Protein AF-A0A1G9Z8K6-F1 (afdb_monomer)

Mean predicted aligned error: 8.86 Å

Structure (mmCIF, N/CA/C/O backbone):
data_AF-A0A1G9Z8K6-F1
#
_entry.id   AF-A0A1G9Z8K6-F1
#
loop_
_atom_site.group_PDB
_atom_site.id
_atom_site.type_symbol
_atom_site.label_atom_id
_atom_site.label_alt_id
_atom_site.label_comp_id
_atom_site.label_asym_id
_atom_site.label_entity_id
_atom_site.label_seq_id
_atom_site.pdbx_PDB_ins_code
_atom_site.Cartn_x
_atom_site.Cartn_y
_atom_site.Cartn_z
_atom_site.occupancy
_atom_site.B_iso_or_equiv
_atom_site.auth_seq_id
_atom_site.auth_comp_id
_atom_site.auth_asym_id
_atom_site.auth_atom_id
_atom_site.pdbx_PDB_model_num
ATOM 1 N N . MET A 1 1 ? -53.616 42.866 80.520 1.00 38.66 1 MET A N 1
ATOM 2 C CA . MET A 1 1 ? -53.402 41.443 80.186 1.00 38.66 1 MET A CA 1
ATOM 3 C C . MET A 1 1 ? -53.437 41.317 78.673 1.00 38.66 1 MET A C 1
ATOM 5 O O . MET A 1 1 ? -54.494 41.522 78.099 1.00 38.66 1 MET A O 1
ATOM 9 N N . LYS A 1 2 ? -52.280 41.126 78.028 1.00 39.44 2 LYS A N 1
ATOM 10 C CA . LYS A 1 2 ? -52.180 40.828 76.592 1.00 39.44 2 LYS A CA 1
ATOM 11 C C . LYS A 1 2 ? -51.915 39.331 76.469 1.00 39.44 2 LYS A C 1
ATOM 13 O O . LYS A 1 2 ? -50.968 38.835 77.075 1.00 39.44 2 LYS A O 1
ATOM 18 N N . GLU A 1 3 ? -52.807 38.639 75.779 1.00 41.03 3 GLU A N 1
ATOM 19 C CA . GLU A 1 3 ? -52.737 37.204 75.530 1.00 41.03 3 GLU A CA 1
ATOM 20 C C . GLU A 1 3 ? -51.584 36.893 74.568 1.00 41.03 3 GLU A C 1
ATOM 22 O O . GLU A 1 3 ? -51.383 37.578 73.567 1.00 41.03 3 GLU A O 1
ATOM 27 N N . ASN A 1 4 ? -50.796 35.879 74.924 1.00 44.66 4 ASN A N 1
ATOM 28 C CA . ASN A 1 4 ? -49.687 35.361 74.136 1.00 44.66 4 ASN A CA 1
ATOM 29 C C . ASN A 1 4 ? -50.219 34.629 72.902 1.00 44.66 4 ASN A C 1
ATOM 31 O O . ASN A 1 4 ? -50.748 33.522 73.013 1.00 44.66 4 ASN A O 1
ATOM 35 N N . GLU A 1 5 ? -49.966 35.181 71.724 1.00 50.62 5 GLU A N 1
ATOM 36 C CA . GLU A 1 5 ? -50.059 34.454 70.465 1.00 50.62 5 GLU A CA 1
ATOM 37 C C . GLU A 1 5 ? -48.839 33.518 70.353 1.00 50.62 5 GLU A C 1
ATOM 39 O O . GLU A 1 5 ? -47.810 33.835 69.759 1.00 50.62 5 GLU A O 1
ATOM 44 N N . LYS A 1 6 ? -48.910 32.345 70.998 1.00 48.00 6 LYS A N 1
ATOM 45 C CA . LYS A 1 6 ? -47.982 31.248 70.697 1.00 48.00 6 LYS A CA 1
ATOM 46 C C . LYS A 1 6 ? -48.364 30.693 69.330 1.00 48.00 6 LYS A C 1
ATOM 48 O O . LYS A 1 6 ? -49.271 29.867 69.226 1.00 48.00 6 LYS A O 1
ATOM 53 N N . SER A 1 7 ? -47.652 31.136 68.297 1.00 47.47 7 SER A N 1
ATOM 54 C CA . SER A 1 7 ? -47.655 30.509 66.980 1.00 47.47 7 SER A CA 1
ATOM 55 C C . SER A 1 7 ? -47.287 29.033 67.139 1.00 47.47 7 SER A C 1
ATOM 57 O O . SER A 1 7 ? -46.143 28.633 67.361 1.00 47.47 7 SER A O 1
ATOM 59 N N . LYS A 1 8 ? -48.313 28.187 67.096 1.00 49.88 8 LYS A N 1
ATOM 60 C CA . LYS A 1 8 ? -48.168 26.739 67.127 1.00 49.88 8 LYS A CA 1
ATOM 61 C C . LYS A 1 8 ? -47.702 26.315 65.736 1.00 49.88 8 LYS A C 1
ATOM 63 O O . LYS A 1 8 ? -48.503 25.880 64.913 1.00 49.88 8 LYS A O 1
ATOM 68 N N . ILE A 1 9 ? -46.406 26.474 65.465 1.00 57.09 9 ILE A N 1
ATOM 69 C CA . ILE A 1 9 ? -45.738 25.802 64.347 1.00 57.09 9 ILE A CA 1
ATOM 70 C C . ILE A 1 9 ? -45.797 24.311 64.680 1.00 57.09 9 ILE A C 1
ATOM 72 O O . ILE A 1 9 ? -44.938 23.753 65.358 1.00 57.09 9 ILE A O 1
ATOM 76 N N . THR A 1 10 ? -46.892 23.672 64.281 1.00 52.91 10 THR A N 1
ATOM 77 C CA . THR A 1 10 ? -47.002 22.220 64.269 1.00 52.91 10 THR A CA 1
ATOM 78 C C . THR A 1 10 ? -46.143 21.752 63.109 1.00 52.91 10 THR A C 1
ATOM 80 O O . THR A 1 10 ? -46.555 21.754 61.953 1.00 52.91 10 THR A O 1
ATOM 83 N N . GLN A 1 11 ? -44.892 21.426 63.421 1.00 55.72 11 GLN A N 1
ATOM 84 C CA . GLN A 1 11 ? -44.006 20.734 62.505 1.00 55.72 11 GLN A CA 1
ATOM 85 C C . GLN A 1 11 ? -44.648 19.372 62.226 1.00 55.72 11 GLN A C 1
ATOM 87 O O . GLN A 1 11 ? -44.659 18.472 63.065 1.00 55.72 11 GLN A O 1
ATOM 92 N N . ASN A 1 12 ? -45.319 19.286 61.081 1.00 51.84 12 ASN A N 1
ATOM 93 C CA . ASN A 1 12 ? -46.032 18.105 60.639 1.00 51.84 12 ASN A CA 1
ATOM 94 C C . ASN A 1 12 ? -44.973 17.089 60.200 1.00 51.84 12 ASN A C 1
ATOM 96 O O . ASN A 1 12 ? -44.576 17.057 59.036 1.00 51.84 12 ASN A O 1
ATOM 100 N N . ASN A 1 13 ? -44.451 16.313 61.151 1.00 53.31 13 ASN A N 1
ATOM 101 C CA . ASN A 1 13 ? -43.544 15.205 60.875 1.00 53.31 13 ASN A CA 1
ATOM 102 C C . ASN A 1 13 ? -44.356 14.093 60.201 1.00 53.31 13 ASN A C 1
ATOM 104 O O . ASN A 1 13 ? -44.753 13.120 60.841 1.00 53.31 13 ASN A O 1
ATOM 108 N N . LYS A 1 14 ? -44.646 14.260 58.905 1.00 62.03 14 LYS A N 1
ATOM 109 C CA . LYS A 1 14 ? -45.106 13.167 58.051 1.00 62.03 14 LYS A CA 1
ATOM 110 C C . LYS A 1 14 ? -43.959 12.164 57.982 1.00 62.03 14 LYS A C 1
ATOM 112 O O . LYS A 1 14 ? -43.007 12.352 57.231 1.00 62.03 14 LYS A O 1
ATOM 117 N N . GLY A 1 15 ? -44.012 11.158 58.851 1.00 64.06 15 GLY A N 1
ATOM 118 C CA . GLY A 1 15 ? -43.125 10.007 58.779 1.00 64.06 15 GLY A CA 1
ATOM 119 C C . GLY A 1 15 ? -43.232 9.378 57.393 1.00 64.06 15 GLY A C 1
ATOM 120 O O . GLY A 1 15 ? -44.327 9.285 56.839 1.00 64.06 15 GLY A O 1
ATOM 121 N N . PHE A 1 16 ? -42.087 9.004 56.834 1.00 73.56 16 PHE A N 1
ATOM 122 C CA . PHE A 1 16 ? -41.977 8.412 55.505 1.00 73.56 16 PHE A CA 1
ATOM 123 C C . PHE A 1 16 ? -42.871 7.169 55.390 1.00 73.56 16 PHE A C 1
ATOM 125 O O . PHE A 1 16 ? -42.777 6.256 56.216 1.00 73.56 16 PHE A O 1
ATOM 132 N N . SER A 1 17 ? -43.763 7.142 54.398 1.00 85.06 17 SER A N 1
ATOM 133 C CA . SER A 1 17 ? -44.692 6.027 54.207 1.00 85.06 17 SER A CA 1
ATOM 134 C C . SER A 1 17 ? -43.975 4.811 53.621 1.00 85.06 17 SER A C 1
ATOM 136 O O . SER A 1 17 ? -43.097 4.923 52.767 1.00 85.06 17 SER A O 1
ATOM 138 N N . PHE A 1 18 ? -44.400 3.610 54.013 1.00 80.75 18 PHE A N 1
ATOM 139 C CA . PHE A 1 18 ? -43.882 2.359 53.453 1.00 80.75 18 PHE A CA 1
ATOM 140 C C . PHE A 1 18 ? -44.080 2.264 51.927 1.00 80.75 18 PHE A C 1
ATOM 142 O O . PHE A 1 18 ? -43.238 1.722 51.215 1.00 80.75 18 PHE A O 1
ATOM 149 N N . VAL A 1 19 ? -45.163 2.847 51.403 1.00 87.12 19 VAL A N 1
ATOM 150 C CA . VAL A 1 19 ? -45.423 2.906 49.954 1.00 87.12 19 VAL A CA 1
ATOM 151 C C . VAL A 1 19 ? -44.422 3.827 49.253 1.00 87.12 19 VAL A C 1
ATOM 153 O O . VAL A 1 19 ? -43.908 3.483 48.190 1.00 87.12 19 VAL A O 1
ATOM 156 N N . GLU A 1 20 ? -44.096 4.967 49.866 1.00 87.88 20 GLU A N 1
ATOM 157 C CA . GLU A 1 20 ? -43.089 5.901 49.346 1.00 87.88 20 GLU A CA 1
ATOM 158 C C . GLU A 1 20 ? -41.705 5.243 49.317 1.00 87.88 20 GLU A C 1
ATOM 160 O O . GLU A 1 20 ? -40.969 5.417 48.346 1.00 87.88 20 GLU A O 1
ATOM 165 N N . LEU A 1 21 ? -41.389 4.405 50.312 1.00 88.00 21 LEU A N 1
ATOM 166 C CA . LEU A 1 21 ? -40.162 3.606 50.335 1.00 88.00 21 LEU A CA 1
ATOM 167 C C . LEU A 1 21 ? -40.082 2.632 49.161 1.00 88.00 21 LEU A C 1
ATOM 169 O O . LEU A 1 21 ? -39.055 2.568 48.489 1.00 88.00 21 LEU A O 1
ATOM 173 N N . ILE A 1 22 ? -41.153 1.884 48.896 1.00 92.12 22 ILE A N 1
ATOM 174 C CA . ILE A 1 22 ? -41.174 0.900 47.808 1.00 92.12 22 ILE A CA 1
ATOM 175 C C . ILE A 1 22 ? -41.051 1.592 46.450 1.00 92.12 22 ILE A C 1
ATOM 177 O O . ILE A 1 22 ? -40.273 1.144 45.608 1.00 92.12 22 ILE A O 1
ATOM 181 N N . ILE A 1 23 ? -41.772 2.698 46.241 1.00 92.00 23 ILE A N 1
ATOM 182 C CA . ILE A 1 23 ? -41.693 3.470 44.995 1.00 92.00 23 ILE A CA 1
ATOM 183 C C . ILE A 1 23 ? -40.279 4.037 44.817 1.00 92.00 23 ILE A C 1
ATOM 185 O O . ILE A 1 23 ? -39.700 3.906 43.738 1.00 92.00 23 ILE A O 1
ATOM 189 N N . ALA A 1 24 ? -39.691 4.608 45.872 1.00 90.75 24 ALA A N 1
ATOM 190 C CA . ALA A 1 24 ? -38.328 5.130 45.831 1.00 90.75 24 ALA A CA 1
ATOM 191 C C . ALA A 1 24 ? -37.299 4.033 45.512 1.00 90.75 24 ALA A C 1
ATOM 193 O O . ALA A 1 24 ? -36.419 4.249 44.676 1.00 90.75 24 ALA A O 1
ATOM 194 N N . LEU A 1 25 ? -37.422 2.847 46.116 1.00 91.00 25 LEU A N 1
ATOM 195 C CA . LEU A 1 25 ? -36.558 1.698 45.824 1.00 91.00 25 LEU A CA 1
ATOM 196 C C . LEU A 1 25 ? -36.724 1.203 44.384 1.00 91.00 25 LEU A C 1
ATOM 198 O O . LEU A 1 25 ? -35.726 0.974 43.698 1.00 91.00 25 LEU A O 1
ATOM 202 N N . ALA A 1 26 ? -37.964 1.091 43.900 1.00 92.81 26 ALA A N 1
ATOM 203 C CA . ALA A 1 26 ? -38.251 0.684 42.529 1.00 92.81 26 ALA A CA 1
ATOM 204 C C . ALA A 1 26 ? -37.616 1.650 41.517 1.00 92.81 26 ALA A C 1
ATOM 206 O O . ALA A 1 26 ? -36.860 1.215 40.647 1.00 92.81 26 ALA A O 1
ATOM 207 N N . ILE A 1 27 ? -37.826 2.961 41.679 1.00 93.94 27 ILE A N 1
ATOM 208 C CA . ILE A 1 27 ? -37.230 3.982 40.805 1.00 93.94 27 ILE A CA 1
ATOM 209 C C . ILE A 1 27 ? -35.699 3.940 40.895 1.00 93.94 27 ILE A C 1
ATOM 211 O O . ILE A 1 27 ? -35.028 3.942 39.865 1.00 93.94 27 ILE A O 1
ATOM 215 N N . SER A 1 28 ? -35.136 3.830 42.103 1.00 94.69 28 SER A N 1
ATOM 216 C CA . SER A 1 28 ? -33.680 3.781 42.304 1.00 94.69 28 SER A CA 1
ATOM 217 C C . SER A 1 28 ? -33.043 2.587 41.591 1.00 94.69 28 SER A C 1
ATOM 219 O O . SER A 1 28 ? -31.994 2.735 40.968 1.00 94.69 28 SER A O 1
ATOM 221 N N . SER A 1 29 ? -33.689 1.417 41.625 1.00 93.06 29 SER A N 1
ATOM 222 C CA . SER A 1 29 ? -33.201 0.224 40.923 1.00 93.06 29 SER A CA 1
ATOM 223 C C . SER A 1 29 ? -33.218 0.377 39.398 1.00 93.06 29 SER A C 1
AT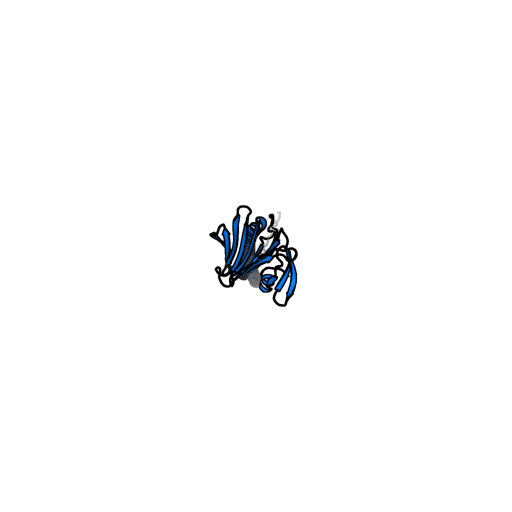OM 225 O O . SER A 1 29 ? -32.246 0.008 38.740 1.00 93.06 29 SER A O 1
ATOM 227 N N . ILE A 1 30 ? -34.270 0.988 38.837 1.00 95.00 30 ILE A N 1
ATOM 228 C CA . ILE A 1 30 ? -34.371 1.271 37.398 1.00 95.00 30 ILE A CA 1
ATOM 229 C C . ILE A 1 30 ? -33.271 2.247 36.977 1.00 95.00 30 ILE A C 1
ATOM 231 O O . ILE A 1 30 ? -32.587 2.019 35.979 1.00 95.00 30 ILE A O 1
ATOM 235 N N . VAL A 1 31 ? -33.068 3.313 37.756 1.00 95.12 31 VAL A N 1
ATOM 236 C CA . VAL A 1 31 ? -32.023 4.311 37.496 1.00 95.12 31 VAL A CA 1
ATOM 237 C C . VAL A 1 31 ? -30.636 3.673 37.566 1.00 95.12 31 VAL A C 1
ATOM 239 O O . VAL A 1 31 ? -29.822 3.886 36.669 1.00 95.12 31 VAL A O 1
ATOM 242 N N . LEU A 1 32 ? -30.369 2.843 38.579 1.00 95.56 32 LEU A N 1
ATOM 243 C CA . LEU A 1 32 ? -29.091 2.144 38.719 1.00 95.56 32 LEU A CA 1
ATOM 244 C C . LEU A 1 32 ? -28.829 1.198 37.540 1.00 95.56 32 LEU A C 1
ATOM 246 O O . LEU A 1 32 ? -27.720 1.168 37.006 1.00 95.56 32 LEU A O 1
ATOM 250 N N . PHE A 1 33 ? -29.852 0.463 37.097 1.00 96.31 33 PHE A N 1
ATOM 251 C CA . PHE A 1 33 ? -29.754 -0.400 35.924 1.00 96.31 33 PHE A CA 1
ATOM 252 C C . PHE A 1 33 ? -29.466 0.404 34.649 1.00 96.31 33 PHE A C 1
ATOM 254 O O . PHE A 1 33 ? -28.547 0.068 33.901 1.00 96.31 33 PHE A O 1
ATOM 261 N N . ALA A 1 34 ? -30.197 1.501 34.427 1.00 95.12 34 ALA A N 1
ATOM 262 C CA . ALA A 1 34 ? -29.993 2.381 33.279 1.00 95.12 34 ALA A CA 1
ATOM 263 C C . ALA A 1 34 ? -28.575 2.974 33.257 1.00 95.12 34 ALA A C 1
ATOM 265 O O . ALA A 1 34 ? -27.924 2.968 32.211 1.00 95.12 34 ALA A O 1
ATOM 266 N N . LEU A 1 35 ? -28.060 3.411 34.411 1.00 95.75 35 LEU A N 1
ATOM 267 C CA . LEU A 1 35 ? -26.680 3.882 34.555 1.00 95.75 35 LEU A CA 1
ATOM 268 C C . LEU A 1 35 ? -25.666 2.778 34.242 1.00 95.75 35 LEU A C 1
ATOM 270 O O . LEU A 1 35 ? -24.707 3.021 33.513 1.00 95.75 35 LEU A O 1
ATOM 274 N N . GLY A 1 36 ? -25.891 1.557 34.732 1.00 95.50 36 GLY A N 1
ATOM 275 C CA . GLY A 1 36 ? -25.030 0.411 34.432 1.00 95.50 36 GLY A CA 1
ATOM 276 C C . GLY A 1 36 ? -24.948 0.119 32.931 1.00 95.50 36 GLY A C 1
ATOM 277 O O . GLY A 1 36 ? -23.855 -0.045 32.380 1.00 95.50 36 GLY A O 1
ATOM 278 N N . VAL A 1 37 ? -26.094 0.127 32.244 1.00 95.88 37 VAL A N 1
ATOM 279 C CA . VAL A 1 37 ? -26.161 -0.035 30.784 1.00 95.88 37 VAL A CA 1
ATOM 280 C C . VAL A 1 37 ? -25.455 1.121 30.072 1.00 95.88 37 VAL A C 1
ATOM 282 O O . VAL A 1 37 ? -24.651 0.878 29.171 1.00 95.88 37 VAL A O 1
ATOM 285 N N . PHE A 1 38 ? -25.700 2.362 30.495 1.00 95.56 38 PHE A N 1
ATOM 286 C CA . PHE A 1 38 ? -25.091 3.555 29.908 1.00 95.56 38 PHE A CA 1
ATOM 287 C C . PHE A 1 38 ? -23.561 3.542 30.015 1.00 95.56 38 PHE A C 1
ATOM 289 O O . PHE A 1 38 ? -22.863 3.769 29.024 1.00 95.56 38 PHE A O 1
ATOM 296 N N . VAL A 1 39 ? -23.020 3.207 31.190 1.00 94.81 39 VAL A N 1
ATOM 297 C CA . VAL A 1 39 ? -21.570 3.082 31.404 1.00 94.81 39 VAL A CA 1
ATOM 298 C C . VAL A 1 39 ? -20.997 1.951 30.552 1.00 94.81 39 VAL A C 1
ATOM 300 O O . VAL A 1 39 ? -19.990 2.150 29.874 1.00 94.81 39 VAL A O 1
ATOM 303 N N . SER A 1 40 ? -21.649 0.784 30.516 1.00 92.69 40 SER A N 1
ATOM 304 C CA . SER A 1 40 ? -21.190 -0.349 29.701 1.00 92.69 40 SER A CA 1
ATOM 305 C C . SER A 1 40 ? -21.112 0.005 28.212 1.00 92.69 40 SER A C 1
ATOM 307 O O . SER A 1 40 ? -20.113 -0.286 27.547 1.00 92.69 40 SER A O 1
ATOM 309 N N . GLN A 1 41 ? -22.133 0.688 27.688 1.00 92.50 41 GLN A N 1
ATOM 310 C CA . GLN A 1 41 ? -22.141 1.171 26.307 1.00 92.50 41 GLN A CA 1
ATOM 311 C C . GLN A 1 41 ? -21.048 2.215 26.064 1.00 92.50 41 GLN A C 1
ATOM 313 O O . GLN A 1 41 ? -20.327 2.123 25.069 1.00 92.50 41 GLN A O 1
ATOM 318 N N . SER A 1 42 ? -20.871 3.154 26.995 1.00 92.25 42 SER A N 1
ATOM 319 C CA . SER A 1 42 ? -19.845 4.198 26.909 1.00 92.25 42 SER A CA 1
ATOM 320 C C . SER A 1 42 ? -18.435 3.606 26.859 1.00 92.25 42 SER A C 1
ATOM 322 O O . SER A 1 42 ? -17.642 3.982 26.000 1.00 92.25 42 SER A O 1
ATOM 324 N N . VAL A 1 43 ? -18.138 2.609 27.700 1.00 93.31 43 VAL A N 1
ATOM 325 C CA . VAL A 1 43 ? -16.841 1.910 27.702 1.00 93.31 43 VAL A CA 1
ATOM 326 C C . VAL A 1 43 ? -16.605 1.159 26.389 1.00 93.31 43 VAL A C 1
ATOM 328 O O . VAL A 1 43 ? -15.510 1.225 25.828 1.00 93.31 43 VAL A O 1
ATOM 331 N N . ARG A 1 44 ? -17.622 0.462 25.862 1.00 90.56 44 ARG A N 1
ATOM 332 C CA . ARG A 1 44 ? -17.520 -0.231 24.564 1.00 90.56 44 ARG A CA 1
ATOM 333 C C . ARG A 1 44 ? -17.262 0.749 23.421 1.00 90.56 44 ARG A C 1
ATOM 335 O O . ARG A 1 44 ? -16.393 0.491 22.588 1.00 90.56 44 ARG A O 1
ATOM 342 N N . SER A 1 45 ? -17.986 1.866 23.403 1.00 91.75 45 SER A N 1
ATOM 343 C CA . SER A 1 45 ? -17.818 2.930 22.410 1.00 91.75 45 SER A CA 1
ATOM 344 C C . SER A 1 45 ? -16.421 3.548 22.485 1.00 91.75 45 SER A C 1
ATOM 346 O O . SER A 1 45 ? -15.721 3.609 21.475 1.00 91.75 45 SER A O 1
ATOM 348 N N . TYR A 1 46 ? -15.963 3.889 23.693 1.00 93.06 46 TYR A N 1
ATOM 349 C CA . TYR A 1 46 ? -14.619 4.412 23.927 1.00 93.06 46 TYR A CA 1
ATOM 350 C C . TYR A 1 46 ? -13.546 3.448 23.415 1.00 93.06 46 TYR A C 1
ATOM 352 O O . TYR A 1 46 ? -12.708 3.840 22.608 1.00 93.06 46 TYR A O 1
ATOM 360 N N . ARG A 1 47 ? -13.625 2.159 23.779 1.00 90.62 47 ARG A N 1
ATOM 361 C CA . ARG A 1 47 ? -12.681 1.139 23.298 1.00 90.62 47 ARG A CA 1
ATOM 362 C C . ARG A 1 47 ? -12.661 1.057 21.772 1.00 90.62 47 ARG A C 1
ATOM 364 O O . ARG A 1 47 ? -11.582 0.990 21.188 1.00 90.62 47 ARG A O 1
ATOM 371 N N . ARG A 1 48 ? -13.829 1.083 21.122 1.00 92.88 48 ARG A N 1
ATOM 372 C CA . ARG A 1 48 ? -13.934 1.075 19.656 1.00 92.88 48 ARG A CA 1
ATOM 373 C C . ARG A 1 48 ? -13.274 2.309 19.039 1.00 92.88 48 ARG A C 1
ATOM 375 O O . ARG A 1 48 ? -12.526 2.171 18.076 1.00 92.88 48 ARG A O 1
ATOM 382 N N . SER A 1 49 ? -13.510 3.488 19.612 1.00 92.00 49 SER A N 1
ATOM 383 C CA . SER A 1 49 ? -12.889 4.740 19.172 1.00 92.00 49 SER A CA 1
ATOM 384 C C . SER A 1 49 ? -11.369 4.703 19.328 1.00 92.00 49 SER A C 1
ATOM 386 O O . SER A 1 49 ? -10.651 5.048 18.396 1.00 92.00 49 SER A O 1
ATOM 388 N N . THR A 1 50 ? -10.865 4.219 20.467 1.00 94.75 50 THR A N 1
ATOM 389 C CA . THR A 1 50 ? -9.424 4.077 20.708 1.00 94.75 50 THR A CA 1
ATOM 390 C C . THR A 1 50 ? -8.774 3.109 19.720 1.00 94.75 50 THR A C 1
ATOM 392 O O . THR A 1 50 ? -7.695 3.393 19.212 1.00 94.75 50 THR A O 1
ATOM 395 N N . VAL A 1 51 ? -9.407 1.968 19.429 1.00 94.31 51 VAL A N 1
ATOM 396 C CA . VAL A 1 51 ? -8.883 1.003 18.446 1.00 94.31 51 VAL A CA 1
ATOM 397 C C . VAL A 1 51 ? -8.868 1.601 17.039 1.00 94.31 51 VAL A C 1
ATOM 399 O O . VAL A 1 51 ? -7.874 1.449 16.337 1.00 94.31 51 VAL A O 1
ATOM 402 N N . ASN A 1 52 ? -9.925 2.315 16.643 1.00 93.69 52 ASN A N 1
ATOM 403 C CA . ASN A 1 52 ? -9.973 2.994 15.347 1.00 93.69 52 ASN A CA 1
ATOM 404 C C . ASN A 1 52 ? -8.863 4.038 15.204 1.00 93.69 52 ASN A C 1
ATOM 406 O O . ASN A 1 52 ? -8.164 4.017 14.200 1.00 93.69 52 ASN A O 1
ATOM 410 N N . ALA A 1 53 ? -8.657 4.881 16.218 1.00 94.81 53 ALA A N 1
ATOM 411 C CA . ALA A 1 53 ? -7.588 5.877 16.202 1.00 94.81 53 ALA A CA 1
ATOM 412 C C . ALA A 1 53 ? -6.200 5.223 16.094 1.00 94.81 53 ALA A C 1
ATOM 414 O O . ALA A 1 53 ? -5.357 5.676 15.331 1.00 94.81 53 ALA A O 1
ATOM 415 N N . LYS A 1 54 ? -5.972 4.107 16.804 1.00 94.31 54 LYS A N 1
ATOM 416 C CA . LYS A 1 54 ? -4.723 3.337 16.682 1.00 94.31 54 LYS A CA 1
ATOM 417 C C . LYS A 1 54 ? -4.507 2.794 15.270 1.00 94.31 54 LYS A C 1
ATOM 419 O O . LYS A 1 54 ? -3.387 2.852 14.771 1.00 94.31 54 LYS A O 1
ATOM 424 N N . LEU A 1 55 ? -5.552 2.242 14.651 1.00 95.50 55 LEU A N 1
ATOM 425 C CA . LEU A 1 55 ? -5.486 1.755 13.272 1.00 95.50 55 LEU A CA 1
ATOM 426 C C . LEU A 1 55 ? -5.180 2.897 12.302 1.00 95.50 55 LEU A C 1
ATOM 428 O O . LEU A 1 55 ? -4.301 2.744 11.467 1.00 95.50 55 LEU A O 1
ATOM 432 N N . GLU A 1 56 ? -5.852 4.036 12.454 1.00 94.19 56 GLU A N 1
ATOM 433 C CA . GLU A 1 56 ? -5.653 5.227 11.625 1.00 94.19 56 GLU A CA 1
ATOM 434 C C . GLU A 1 56 ? -4.213 5.743 11.715 1.00 94.19 56 GLU A C 1
ATOM 436 O O . GLU A 1 56 ? -3.525 5.784 10.702 1.00 94.19 56 GLU A O 1
ATOM 441 N N . THR A 1 57 ? -3.695 5.983 12.925 1.00 95.31 57 THR A N 1
ATOM 442 C CA . THR A 1 57 ? -2.299 6.416 13.114 1.00 95.31 57 THR A CA 1
ATOM 443 C C . THR A 1 57 ? -1.294 5.420 12.536 1.00 95.31 57 THR A C 1
ATOM 445 O O . THR A 1 57 ? -0.312 5.818 11.917 1.00 95.31 57 THR A O 1
ATOM 448 N N . LYS A 1 58 ? -1.522 4.112 12.715 1.00 94.75 58 LYS A N 1
ATOM 449 C CA . LYS A 1 58 ? -0.637 3.082 12.156 1.00 94.75 58 LYS A CA 1
ATOM 450 C C . LYS A 1 58 ? -0.632 3.111 10.627 1.00 94.75 58 LYS A C 1
ATOM 452 O O . LYS A 1 58 ? 0.435 3.034 10.025 1.00 94.75 58 LYS A O 1
ATOM 457 N N . LEU A 1 59 ? -1.813 3.201 10.019 1.00 96.44 59 LEU A N 1
ATOM 458 C CA . LEU A 1 59 ? -1.966 3.241 8.569 1.00 96.44 59 LEU A CA 1
ATOM 459 C C . LEU A 1 59 ? -1.380 4.526 7.980 1.00 96.44 59 LEU A C 1
ATOM 461 O O . LEU A 1 59 ? -0.700 4.447 6.965 1.00 96.44 59 LEU A O 1
ATOM 465 N N . ASP A 1 60 ? -1.563 5.677 8.627 1.00 95.75 60 ASP A N 1
ATOM 466 C CA . ASP A 1 60 ? -0.947 6.933 8.189 1.00 95.75 60 ASP A CA 1
ATOM 467 C C . ASP A 1 60 ? 0.582 6.889 8.278 1.00 95.75 60 ASP A C 1
ATOM 469 O O . ASP A 1 60 ? 1.255 7.303 7.335 1.00 95.75 60 ASP A O 1
ATOM 473 N N . ASN A 1 61 ? 1.140 6.318 9.352 1.00 94.31 61 ASN A N 1
ATOM 474 C CA . ASN A 1 61 ? 2.587 6.125 9.469 1.00 94.31 61 ASN A CA 1
ATOM 475 C C . ASN A 1 61 ? 3.123 5.210 8.360 1.00 94.31 61 ASN A C 1
ATOM 477 O O . ASN A 1 61 ? 4.109 5.548 7.713 1.00 94.31 61 ASN A O 1
ATOM 481 N N . ALA A 1 62 ? 2.466 4.072 8.109 1.00 95.25 62 ALA A N 1
ATOM 482 C CA . ALA A 1 62 ? 2.842 3.164 7.025 1.00 95.25 62 ALA A CA 1
ATOM 483 C C . ALA A 1 62 ? 2.746 3.840 5.649 1.00 95.25 62 ALA A C 1
ATOM 485 O O . ALA A 1 62 ? 3.630 3.694 4.804 1.00 95.25 62 ALA A O 1
ATOM 486 N N . MET A 1 63 ? 1.698 4.635 5.449 1.00 96.25 63 MET A N 1
ATOM 487 C CA . MET A 1 63 ? 1.462 5.364 4.213 1.00 96.25 63 MET A CA 1
ATOM 488 C C . MET A 1 63 ? 2.519 6.445 3.960 1.00 96.25 63 MET A C 1
ATOM 490 O O . MET A 1 63 ? 2.890 6.658 2.810 1.00 96.25 63 MET A O 1
ATOM 494 N N . ALA A 1 64 ? 3.059 7.078 5.005 1.00 95.38 64 ALA A N 1
ATOM 495 C CA . ALA A 1 64 ? 4.151 8.043 4.872 1.00 95.38 64 ALA A CA 1
ATOM 496 C C . ALA A 1 64 ? 5.434 7.408 4.296 1.00 95.38 64 ALA A C 1
ATOM 498 O O . ALA A 1 64 ? 6.151 8.044 3.521 1.00 95.38 64 ALA A O 1
ATOM 499 N N . PHE A 1 65 ? 5.712 6.136 4.611 1.00 93.81 65 PHE A N 1
ATOM 500 C CA . PHE A 1 65 ? 6.808 5.408 3.964 1.00 93.81 65 PHE A CA 1
ATOM 501 C C . PHE A 1 65 ? 6.510 5.148 2.485 1.00 93.81 65 PHE A C 1
ATOM 503 O O . PHE A 1 65 ? 7.391 5.351 1.652 1.00 93.81 65 PHE A O 1
ATOM 510 N N . GLY A 1 66 ? 5.273 4.771 2.144 1.00 94.38 66 GLY A N 1
ATOM 511 C CA . GLY A 1 66 ? 4.834 4.622 0.751 1.00 94.38 66 GLY A CA 1
ATOM 512 C C . GLY A 1 66 ? 4.967 5.920 -0.048 1.00 94.38 66 GLY A C 1
ATOM 513 O O . GLY A 1 66 ? 5.521 5.916 -1.144 1.00 94.38 66 GLY A O 1
ATOM 514 N N . GLU A 1 67 ? 4.559 7.046 0.537 1.00 95.00 67 GLU A N 1
ATOM 515 C CA . GLU A 1 67 ? 4.748 8.382 -0.031 1.00 95.00 67 GLU A CA 1
ATOM 516 C C . GLU A 1 67 ? 6.230 8.662 -0.319 1.00 95.00 67 GLU A C 1
ATOM 518 O O . GLU A 1 67 ? 6.588 9.017 -1.442 1.00 95.00 67 GLU A O 1
ATOM 523 N N . SER A 1 68 ? 7.107 8.443 0.666 1.00 92.00 68 SER A N 1
ATOM 524 C CA . SER A 1 68 ? 8.554 8.640 0.509 1.00 92.00 68 SER A CA 1
ATOM 525 C C . SER A 1 68 ? 9.146 7.770 -0.609 1.00 92.00 68 SER A C 1
ATOM 527 O O . SER A 1 68 ? 9.942 8.262 -1.415 1.00 92.00 68 SER A O 1
ATOM 529 N N . CYS A 1 69 ? 8.711 6.504 -0.702 1.00 92.44 69 CYS A N 1
ATOM 530 C CA . CYS A 1 69 ? 9.135 5.581 -1.757 1.00 92.44 69 CYS A CA 1
ATOM 531 C C . CYS A 1 69 ? 8.796 6.119 -3.149 1.00 92.44 69 CYS A C 1
ATOM 533 O O . CYS A 1 69 ? 9.588 5.952 -4.070 1.00 92.44 69 CYS A O 1
ATOM 535 N N . VAL A 1 70 ? 7.627 6.738 -3.330 1.00 95.19 70 VAL A N 1
ATOM 536 C CA . VAL A 1 70 ? 7.164 7.164 -4.659 1.00 95.19 70 VAL A CA 1
ATOM 537 C C . VAL A 1 70 ? 7.659 8.560 -5.018 1.00 95.19 70 VAL A C 1
ATOM 539 O O . VAL A 1 70 ? 8.168 8.761 -6.118 1.00 95.19 70 VAL A O 1
ATOM 542 N N . LEU A 1 71 ? 7.575 9.528 -4.104 1.00 94.69 71 LEU A N 1
ATOM 543 C CA . LEU A 1 71 ? 7.883 10.928 -4.413 1.00 94.69 71 LEU A CA 1
ATOM 544 C C . LEU A 1 71 ? 9.311 11.124 -4.936 1.00 94.69 71 LEU A C 1
ATOM 546 O O . LEU A 1 71 ? 9.515 11.905 -5.865 1.00 94.69 71 LEU A O 1
ATOM 550 N N . ASN A 1 72 ? 10.288 10.421 -4.361 1.00 89.75 72 ASN A N 1
ATOM 551 C CA . ASN A 1 72 ? 11.704 10.584 -4.706 1.00 89.75 72 ASN A CA 1
ATOM 552 C C . ASN A 1 72 ? 12.194 9.580 -5.763 1.00 89.75 72 ASN A C 1
ATOM 554 O O . ASN A 1 72 ? 13.358 9.631 -6.167 1.00 89.75 72 ASN A O 1
ATOM 558 N N . ALA A 1 73 ? 11.322 8.688 -6.241 1.00 94.00 73 ALA A N 1
ATOM 559 C CA . ALA A 1 73 ? 11.702 7.639 -7.174 1.00 94.00 73 ALA A CA 1
ATOM 560 C C . ALA A 1 73 ? 12.140 8.207 -8.530 1.00 94.00 73 ALA A C 1
ATOM 562 O O . ALA A 1 73 ? 11.403 8.947 -9.176 1.00 94.00 73 ALA A O 1
ATOM 563 N N . SER A 1 74 ? 13.332 7.806 -8.967 1.00 93.94 74 SER A N 1
ATOM 564 C CA . SER A 1 74 ? 13.835 7.924 -10.344 1.00 93.94 74 SER A CA 1
ATOM 565 C C . SER A 1 74 ? 13.777 6.585 -11.098 1.00 93.94 74 SER A C 1
ATOM 567 O O . SER A 1 74 ? 13.993 6.531 -12.308 1.00 93.94 74 SER A O 1
ATOM 569 N N . SER A 1 75 ? 13.520 5.488 -10.383 1.00 94.25 75 SER A N 1
ATOM 570 C CA . SER A 1 75 ? 13.247 4.150 -10.908 1.00 94.25 75 SER A CA 1
ATOM 571 C C . SER A 1 75 ? 12.311 3.444 -9.939 1.00 94.25 75 SER A C 1
ATOM 573 O O . SER A 1 75 ? 12.496 3.569 -8.731 1.00 94.25 75 SER A O 1
ATOM 575 N N . ILE A 1 76 ? 11.358 2.669 -10.454 1.00 95.56 76 ILE A N 1
ATOM 576 C CA . ILE A 1 76 ? 10.395 1.906 -9.651 1.00 95.56 76 ILE A CA 1
ATOM 577 C C . ILE A 1 76 ? 10.377 0.458 -10.134 1.00 95.56 76 ILE A C 1
ATOM 579 O O . ILE A 1 76 ? 10.338 0.192 -11.335 1.00 95.56 76 ILE A O 1
ATOM 583 N N . ARG A 1 77 ? 10.373 -0.482 -9.195 1.00 95.00 77 ARG A N 1
ATOM 584 C CA . ARG A 1 77 ? 10.153 -1.908 -9.419 1.00 95.00 77 ARG A CA 1
ATOM 585 C C . ARG A 1 77 ? 9.000 -2.364 -8.538 1.00 95.00 77 ARG A C 1
ATOM 587 O O . ARG A 1 77 ? 9.092 -2.288 -7.314 1.00 95.00 77 ARG A O 1
ATOM 594 N N . LEU A 1 78 ? 7.936 -2.839 -9.169 1.00 95.25 78 LEU A N 1
ATOM 595 C CA . LEU A 1 78 ? 6.807 -3.481 -8.507 1.00 95.25 78 LEU A CA 1
ATOM 596 C C . LEU A 1 78 ? 6.880 -4.962 -8.812 1.00 95.25 78 LEU A C 1
ATOM 598 O O . LEU A 1 78 ? 6.940 -5.335 -9.983 1.00 95.25 78 LEU A O 1
ATOM 602 N N . PHE A 1 79 ? 6.898 -5.808 -7.792 1.00 94.81 79 PHE A N 1
ATOM 603 C CA . PHE A 1 79 ? 6.877 -7.238 -8.046 1.00 94.81 79 PHE A CA 1
ATOM 604 C C . PHE A 1 79 ? 6.267 -8.041 -6.912 1.00 94.81 79 PHE A C 1
ATOM 606 O O . PHE A 1 79 ? 6.153 -7.574 -5.779 1.00 94.81 79 PHE A O 1
ATOM 613 N N . LYS A 1 80 ? 5.860 -9.261 -7.252 1.00 93.44 80 LYS A N 1
ATOM 614 C CA . LYS A 1 80 ? 5.328 -10.245 -6.315 1.00 93.44 80 LYS A CA 1
ATOM 615 C C . LYS A 1 80 ? 6.159 -11.513 -6.347 1.00 93.44 80 LYS A C 1
ATOM 617 O O . LYS A 1 80 ? 6.617 -11.919 -7.415 1.00 93.44 80 LYS A O 1
ATOM 622 N N . VAL A 1 81 ? 6.331 -12.129 -5.182 1.00 91.19 81 VAL A N 1
ATOM 623 C CA . VAL A 1 81 ? 6.983 -13.435 -5.037 1.00 91.19 81 VAL A CA 1
ATOM 624 C C . VAL A 1 81 ? 6.099 -14.316 -4.165 1.00 91.19 81 VAL A C 1
ATOM 626 O O . VAL A 1 81 ? 6.103 -14.184 -2.943 1.00 91.19 81 VAL A O 1
ATOM 629 N N . GLY A 1 82 ? 5.292 -15.177 -4.786 1.00 86.19 82 GLY A N 1
ATOM 630 C CA . GLY A 1 82 ? 4.189 -15.834 -4.077 1.00 86.19 82 GLY A CA 1
ATOM 631 C C . GLY A 1 82 ? 3.239 -14.796 -3.463 1.00 86.19 82 GLY A C 1
ATOM 632 O O . GLY A 1 82 ? 2.722 -13.940 -4.178 1.00 86.19 82 GLY A O 1
ATOM 633 N N . ASP A 1 83 ? 3.061 -14.839 -2.141 1.00 86.12 83 ASP A N 1
ATOM 634 C CA . ASP A 1 83 ? 2.207 -13.896 -1.396 1.00 86.12 83 ASP A CA 1
ATOM 635 C C . ASP A 1 83 ? 2.923 -12.586 -1.011 1.00 86.12 83 ASP A C 1
ATOM 637 O O . ASP A 1 83 ? 2.305 -11.660 -0.480 1.00 86.12 83 ASP A O 1
ATOM 641 N N . LEU A 1 84 ? 4.229 -12.489 -1.273 1.00 91.19 84 LEU A N 1
ATOM 642 C CA . LEU A 1 84 ? 5.028 -11.307 -0.968 1.00 91.19 84 LEU A CA 1
ATOM 643 C C . LEU A 1 84 ? 4.765 -10.214 -2.000 1.00 91.19 84 LEU A C 1
ATOM 645 O O . LEU A 1 84 ? 4.756 -10.483 -3.203 1.00 91.19 84 LEU A O 1
ATOM 649 N N . VAL A 1 85 ? 4.637 -8.968 -1.548 1.00 92.38 85 VAL A N 1
ATOM 650 C CA . VAL A 1 85 ? 4.485 -7.799 -2.427 1.00 92.38 85 VAL A CA 1
ATOM 651 C C . VAL A 1 85 ? 5.609 -6.813 -2.148 1.00 92.38 85 VAL A C 1
ATOM 653 O O . VAL A 1 85 ? 5.813 -6.405 -1.005 1.00 92.38 85 VAL A O 1
ATOM 656 N N . TYR A 1 86 ? 6.299 -6.394 -3.204 1.00 93.81 86 TYR A N 1
ATOM 657 C CA . TYR A 1 86 ? 7.411 -5.457 -3.141 1.00 93.81 86 TYR A CA 1
ATOM 658 C C . TYR A 1 86 ? 7.116 -4.197 -3.957 1.00 93.81 86 TYR A C 1
ATOM 660 O O . TYR A 1 86 ? 6.733 -4.260 -5.127 1.00 93.81 86 TYR A O 1
ATOM 668 N N . LEU A 1 87 ? 7.379 -3.048 -3.340 1.00 95.00 87 LEU A N 1
ATOM 669 C CA . LEU A 1 87 ? 7.563 -1.755 -3.991 1.00 95.00 87 LEU A CA 1
ATOM 670 C C . LEU A 1 87 ? 8.998 -1.325 -3.707 1.00 95.00 87 LEU A C 1
ATOM 672 O O . LEU A 1 87 ? 9.312 -0.972 -2.577 1.00 95.00 87 LEU A O 1
ATOM 676 N N . LEU A 1 88 ? 9.869 -1.351 -4.711 1.00 94.00 88 LEU A N 1
ATOM 677 C CA . LEU A 1 88 ? 11.236 -0.850 -4.591 1.00 94.00 88 LEU A CA 1
ATOM 678 C C . LEU A 1 88 ? 11.419 0.352 -5.502 1.00 94.00 88 LEU A C 1
ATOM 680 O O . LEU A 1 88 ? 11.166 0.284 -6.702 1.00 94.00 88 LEU A O 1
ATOM 684 N N . SER A 1 89 ? 11.936 1.424 -4.939 1.00 93.25 89 SER A N 1
ATOM 685 C CA . SER A 1 89 ? 12.277 2.649 -5.634 1.00 93.25 89 SER A CA 1
ATOM 686 C C . SER A 1 89 ? 13.761 2.945 -5.473 1.00 93.25 89 SER A C 1
ATOM 688 O O . SER A 1 89 ? 14.366 2.634 -4.447 1.00 93.25 89 SER A O 1
ATOM 690 N N . TYR A 1 90 ? 14.345 3.574 -6.486 1.00 92.31 90 TYR A N 1
ATOM 691 C CA . TYR A 1 90 ? 15.697 4.121 -6.420 1.00 92.31 90 TYR A CA 1
ATOM 692 C C . TYR A 1 90 ? 15.635 5.619 -6.669 1.00 92.31 90 TYR A C 1
ATOM 694 O O . TYR A 1 90 ? 14.980 6.051 -7.622 1.00 92.31 90 TYR A O 1
ATOM 702 N N . ASP A 1 91 ? 16.287 6.407 -5.820 1.00 88.81 91 ASP A N 1
ATOM 703 C CA . ASP A 1 91 ? 16.401 7.852 -6.018 1.00 88.81 91 ASP A CA 1
ATOM 704 C C . ASP A 1 91 ? 17.480 8.205 -7.065 1.00 88.81 91 ASP A C 1
ATOM 706 O O . ASP A 1 91 ? 18.063 7.333 -7.717 1.00 88.81 91 ASP A O 1
ATOM 710 N N . SER A 1 92 ? 17.718 9.501 -7.281 1.00 85.31 92 SER A N 1
ATOM 711 C CA . SER A 1 92 ? 18.745 9.982 -8.217 1.00 85.31 92 SER A CA 1
ATOM 712 C C . SER A 1 92 ? 20.172 9.622 -7.796 1.00 85.31 92 SER A C 1
ATOM 714 O O . SER A 1 92 ? 21.045 9.516 -8.657 1.00 85.31 92 SER A O 1
ATOM 71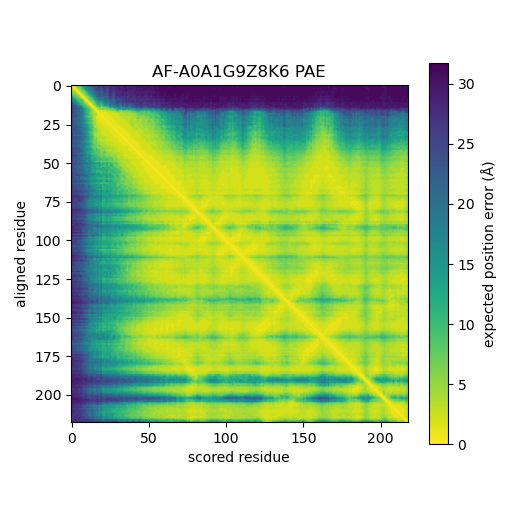6 N N . ASP A 1 93 ? 20.389 9.411 -6.499 1.00 87.25 93 ASP A N 1
ATOM 717 C CA . ASP A 1 93 ? 21.674 9.047 -5.900 1.00 87.25 93 ASP A CA 1
ATOM 718 C C . ASP A 1 93 ? 21.852 7.521 -5.823 1.00 87.25 93 ASP A C 1
ATOM 720 O O . ASP A 1 93 ? 22.851 7.025 -5.301 1.00 87.25 93 ASP A O 1
ATOM 724 N N . ASN A 1 94 ? 20.903 6.770 -6.399 1.00 86.62 94 ASN A N 1
ATOM 725 C CA . ASN A 1 94 ? 20.853 5.315 -6.423 1.00 86.62 94 ASN A CA 1
ATOM 726 C C . ASN A 1 94 ? 20.698 4.674 -5.030 1.00 86.62 94 ASN A C 1
ATOM 728 O O . ASN A 1 94 ? 21.008 3.491 -4.858 1.00 86.62 94 ASN A O 1
ATOM 732 N N . ASN A 1 95 ? 20.179 5.417 -4.047 1.00 91.19 95 ASN A N 1
ATOM 733 C CA . ASN A 1 95 ? 19.750 4.837 -2.779 1.00 91.19 95 ASN A CA 1
ATOM 734 C C . ASN A 1 95 ? 18.469 4.041 -3.000 1.00 91.19 95 ASN A C 1
ATOM 736 O O . ASN A 1 95 ? 17.544 4.490 -3.683 1.00 91.19 95 ASN A O 1
ATOM 740 N N . GLN A 1 96 ? 18.410 2.859 -2.396 1.00 93.38 96 GLN A N 1
ATOM 741 C CA . GLN A 1 96 ? 17.245 1.995 -2.467 1.00 93.38 96 GLN A CA 1
ATOM 742 C C . GLN A 1 96 ? 16.301 2.312 -1.314 1.00 93.38 96 GLN A C 1
ATOM 744 O O . GLN A 1 96 ? 16.700 2.284 -0.151 1.00 93.38 96 GLN A O 1
ATOM 749 N N . VAL A 1 97 ? 15.038 2.534 -1.649 1.00 94.50 97 VAL A N 1
ATOM 750 C CA . VAL A 1 97 ? 13.956 2.758 -0.696 1.00 94.50 97 VAL A CA 1
ATOM 751 C C . VAL A 1 97 ? 12.777 1.890 -1.105 1.00 94.50 97 VAL A C 1
ATOM 753 O O . VAL A 1 97 ? 12.455 1.823 -2.286 1.00 94.50 97 VAL A O 1
ATOM 756 N N . GLY A 1 98 ? 12.110 1.219 -0.175 1.00 94.25 98 GLY A N 1
ATOM 757 C CA . GLY A 1 98 ? 10.984 0.382 -0.556 1.00 94.25 98 GLY A CA 1
ATOM 758 C C . GLY A 1 98 ? 10.089 -0.076 0.575 1.00 94.25 98 GLY A C 1
ATOM 759 O O . GLY A 1 98 ? 10.345 0.168 1.752 1.00 94.25 98 GLY A O 1
ATOM 760 N N . LEU A 1 99 ? 9.032 -0.773 0.182 1.00 96.00 99 LE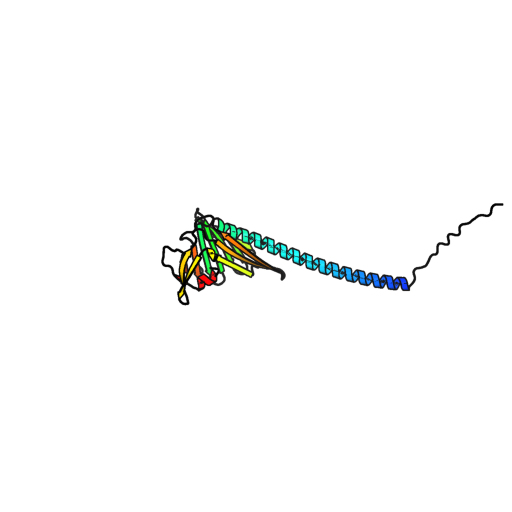U A N 1
ATOM 761 C CA . LEU A 1 99 ? 8.118 -1.484 1.052 1.00 96.00 99 LEU A CA 1
ATOM 762 C C . LEU A 1 99 ? 8.078 -2.952 0.650 1.00 96.00 99 LEU A C 1
ATOM 764 O O . LEU A 1 99 ? 7.992 -3.278 -0.535 1.00 96.00 99 LEU A O 1
ATOM 768 N N . LYS A 1 100 ? 8.088 -3.817 1.657 1.00 95.75 100 LYS A N 1
ATOM 769 C CA . LYS A 1 100 ? 7.861 -5.252 1.523 1.00 95.75 100 LYS A CA 1
ATOM 770 C C . LYS A 1 100 ? 6.705 -5.644 2.423 1.00 95.75 100 LYS A C 1
ATOM 772 O O . LYS A 1 100 ? 6.694 -5.305 3.605 1.00 95.75 100 LYS A O 1
ATOM 777 N N . TYR A 1 101 ? 5.746 -6.362 1.862 1.00 95.94 101 TYR A N 1
ATOM 778 C CA . TYR A 1 101 ? 4.671 -6.993 2.609 1.00 95.94 101 TYR A CA 1
ATOM 779 C C . TYR A 1 101 ? 4.905 -8.496 2.675 1.00 95.94 101 TYR A C 1
ATOM 781 O O . TYR A 1 101 ? 5.061 -9.148 1.643 1.00 95.94 101 TYR A O 1
ATOM 789 N N . GLU A 1 102 ? 4.929 -9.020 3.895 1.00 94.44 102 GLU A N 1
ATOM 790 C CA . GLU A 1 102 ? 5.160 -10.427 4.192 1.00 94.44 102 GLU A CA 1
ATOM 791 C C . GLU A 1 102 ? 4.386 -10.820 5.450 1.00 94.44 102 GLU A C 1
ATOM 793 O O . GLU A 1 102 ? 4.508 -10.160 6.479 1.00 94.44 102 GLU A O 1
ATOM 798 N N . ASN A 1 103 ? 3.617 -11.911 5.386 1.00 92.31 103 ASN A N 1
ATOM 799 C CA . ASN A 1 103 ? 2.970 -12.529 6.551 1.00 92.31 103 ASN A CA 1
ATOM 800 C C . ASN A 1 103 ? 2.225 -11.519 7.448 1.00 92.31 103 ASN A C 1
ATOM 802 O O . ASN A 1 103 ? 2.497 -11.404 8.643 1.00 92.31 103 ASN A O 1
ATOM 806 N N . GLU A 1 104 ? 1.315 -10.742 6.854 1.00 94.25 104 GLU A N 1
ATOM 807 C CA . GLU A 1 104 ? 0.537 -9.696 7.541 1.00 94.25 104 GLU A CA 1
ATOM 808 C C . GLU A 1 104 ? 1.370 -8.557 8.163 1.00 94.25 104 GLU A C 1
ATOM 810 O O . GLU A 1 104 ? 0.876 -7.781 8.992 1.00 94.25 104 GLU A O 1
ATOM 815 N N . THR A 1 105 ? 2.630 -8.427 7.756 1.00 95.62 105 THR A N 1
ATOM 816 C CA . THR A 1 105 ? 3.574 -7.432 8.262 1.00 95.62 105 THR A CA 1
ATOM 817 C C . THR A 1 105 ? 4.137 -6.605 7.115 1.00 95.62 105 THR A C 1
ATOM 819 O O . THR A 1 105 ? 4.422 -7.112 6.032 1.00 95.62 105 THR A O 1
ATOM 822 N N . LEU A 1 106 ? 4.273 -5.303 7.349 1.00 96.44 106 LEU A N 1
ATOM 823 C CA . LEU A 1 106 ? 4.885 -4.364 6.425 1.00 96.44 106 LEU A CA 1
ATOM 824 C C . LEU A 1 106 ? 6.268 -3.965 6.940 1.00 96.44 106 LEU A C 1
ATOM 826 O O . LEU A 1 106 ? 6.425 -3.554 8.097 1.00 96.44 106 LEU A O 1
ATOM 830 N N . TYR A 1 107 ? 7.245 -4.044 6.049 1.00 96.81 107 TYR A N 1
ATOM 831 C CA . TYR A 1 107 ? 8.634 -3.683 6.275 1.00 96.81 107 TYR A CA 1
ATOM 832 C C . TYR A 1 107 ? 9.030 -2.536 5.352 1.00 96.81 107 TYR A C 1
ATOM 834 O O . TYR A 1 107 ? 8.629 -2.481 4.190 1.00 96.81 107 TYR A O 1
ATOM 842 N N . TYR A 1 108 ? 9.833 -1.625 5.884 1.00 96.00 108 TYR A N 1
ATOM 843 C CA . TYR A 1 108 ? 10.550 -0.610 5.134 1.00 96.00 108 TYR A CA 1
ATOM 844 C C . TYR A 1 108 ? 11.892 -1.183 4.704 1.00 96.00 108 TYR A C 1
ATOM 846 O O . TYR A 1 108 ? 12.592 -1.764 5.529 1.00 96.00 108 TYR A O 1
ATOM 854 N N . ILE A 1 109 ? 12.264 -0.993 3.446 1.00 94.81 109 ILE A N 1
ATOM 855 C CA . ILE A 1 109 ? 13.579 -1.357 2.931 1.00 94.81 109 ILE A CA 1
ATOM 856 C C . ILE A 1 109 ? 14.367 -0.075 2.706 1.00 94.81 109 ILE A C 1
ATOM 858 O O . ILE A 1 109 ? 13.914 0.806 1.975 1.00 94.81 109 ILE A O 1
ATOM 862 N N . PHE A 1 110 ? 15.558 0.012 3.289 1.00 93.81 110 PHE A N 1
ATOM 863 C CA . PHE A 1 110 ? 16.525 1.060 2.986 1.00 93.81 110 PHE A CA 1
ATOM 864 C C . PHE A 1 110 ? 17.887 0.435 2.730 1.00 93.81 110 PHE A C 1
ATOM 866 O O . PHE A 1 110 ? 18.440 -0.204 3.617 1.00 93.81 110 PHE A O 1
ATOM 873 N N . ASN A 1 111 ? 18.423 0.602 1.521 1.00 91.06 111 ASN A N 1
ATOM 874 C CA . ASN A 1 111 ? 19.729 0.054 1.138 1.00 91.06 111 ASN A CA 1
ATOM 875 C C . ASN A 1 111 ? 19.914 -1.425 1.541 1.00 91.06 111 ASN A C 1
ATOM 877 O O . ASN A 1 111 ? 20.937 -1.793 2.107 1.00 91.06 111 ASN A O 1
ATOM 881 N N . GLN A 1 112 ? 18.923 -2.265 1.208 1.00 86.56 112 GLN A N 1
ATOM 882 C CA . GLN A 1 112 ? 18.856 -3.709 1.506 1.00 86.56 112 GLN A CA 1
ATOM 883 C C . GLN A 1 112 ? 18.620 -4.087 2.978 1.00 86.56 112 GLN A C 1
ATOM 885 O O . GLN A 1 112 ? 18.506 -5.272 3.281 1.00 86.56 112 GLN A O 1
ATOM 890 N N . GLU A 1 113 ? 18.494 -3.119 3.883 1.00 92.88 113 GLU A N 1
ATOM 891 C CA . GLU A 1 113 ? 18.127 -3.376 5.274 1.00 92.88 113 GLU A CA 1
ATOM 892 C C . GLU A 1 113 ? 16.614 -3.266 5.469 1.00 92.88 113 GLU A C 1
ATOM 894 O O . GLU A 1 113 ? 15.983 -2.312 5.010 1.00 92.88 113 GLU A O 1
ATOM 899 N N . GLU A 1 114 ? 16.036 -4.237 6.176 1.00 94.56 114 GLU A N 1
ATOM 900 C CA . GLU A 1 114 ? 14.613 -4.267 6.509 1.00 94.56 114 GLU A CA 1
ATOM 901 C C . GLU A 1 114 ? 14.362 -3.682 7.903 1.00 94.56 114 GLU A C 1
ATOM 903 O O . GLU A 1 114 ? 14.999 -4.048 8.890 1.00 94.56 114 GLU A O 1
ATOM 908 N N . SER A 1 115 ? 13.386 -2.784 7.997 1.00 95.25 115 SER A N 1
ATOM 909 C CA . SER A 1 115 ? 12.910 -2.190 9.244 1.00 95.25 115 SER A CA 1
ATOM 910 C C . SER A 1 115 ? 11.412 -2.416 9.394 1.00 95.25 115 SER A C 1
ATOM 912 O O . SER A 1 115 ? 10.637 -2.175 8.475 1.00 95.25 115 SER A O 1
ATOM 914 N N . PHE A 1 116 ? 10.980 -2.863 10.567 1.00 95.31 116 PHE A N 1
ATOM 915 C CA . PHE A 1 116 ? 9.564 -3.076 10.856 1.00 95.31 116 PHE A CA 1
ATOM 916 C C . PHE A 1 116 ? 8.765 -1.761 10.802 1.00 95.31 116 PHE A C 1
ATOM 918 O O . PHE A 1 116 ? 9.165 -0.771 11.418 1.00 95.31 116 PHE A O 1
ATOM 925 N N . ILE A 1 117 ? 7.608 -1.771 10.127 1.00 94.75 117 ILE A N 1
ATOM 926 C CA . ILE A 1 117 ? 6.660 -0.645 10.106 1.00 94.75 117 ILE A CA 1
ATOM 927 C C . ILE A 1 117 ? 5.400 -0.987 10.905 1.00 94.75 117 ILE A C 1
ATOM 929 O O . ILE A 1 117 ? 5.020 -0.260 11.826 1.00 94.75 117 ILE A O 1
ATOM 933 N N . ALA A 1 118 ? 4.697 -2.048 10.500 1.00 93.75 118 ALA A N 1
ATOM 934 C CA . ALA A 1 118 ? 3.358 -2.346 10.993 1.00 93.75 118 ALA A CA 1
ATOM 935 C C . ALA A 1 118 ? 3.006 -3.830 10.850 1.00 93.75 118 ALA A C 1
ATOM 937 O O . ALA A 1 118 ? 3.318 -4.452 9.846 1.00 93.75 118 ALA A O 1
ATOM 938 N N . GLU A 1 119 ? 2.270 -4.356 11.825 1.00 94.12 119 GLU A N 1
ATOM 939 C CA . GLU A 1 119 ? 1.711 -5.718 11.846 1.00 94.12 119 GLU A CA 1
ATOM 940 C C . GLU A 1 119 ? 0.175 -5.703 11.740 1.00 94.12 119 GLU A C 1
ATOM 942 O O . GLU A 1 119 ? -0.460 -4.645 11.860 1.00 94.12 119 GLU A O 1
ATOM 947 N N . ASN A 1 120 ? -0.442 -6.882 11.621 1.00 94.19 120 ASN A N 1
ATOM 948 C CA . ASN A 1 120 ? -1.886 -7.072 11.428 1.00 94.19 120 ASN A CA 1
ATOM 949 C C . ASN A 1 120 ? -2.401 -6.380 10.150 1.00 94.19 120 ASN A C 1
ATOM 951 O O . ASN A 1 120 ? -3.482 -5.772 10.144 1.00 94.19 120 ASN A O 1
ATOM 955 N N . ILE A 1 121 ? -1.582 -6.373 9.101 1.00 95.62 121 ILE A N 1
ATOM 956 C CA . ILE A 1 121 ? -1.928 -5.860 7.779 1.00 95.62 121 ILE A CA 1
ATOM 957 C C . ILE A 1 121 ? -2.652 -6.973 7.021 1.00 95.62 121 ILE A C 1
ATOM 959 O O . ILE A 1 121 ? -2.076 -8.015 6.725 1.00 95.62 121 ILE A O 1
ATOM 963 N N . THR A 1 122 ? -3.929 -6.751 6.729 1.00 94.69 122 THR A N 1
ATOM 964 C CA . THR A 1 122 ? -4.790 -7.739 6.065 1.00 94.69 122 THR A CA 1
ATOM 965 C C . THR A 1 122 ? -4.692 -7.681 4.550 1.00 94.69 122 THR A C 1
ATOM 967 O O . THR A 1 122 ? -4.968 -8.676 3.892 1.00 94.69 122 THR A O 1
ATOM 970 N N . ASP A 1 123 ? -4.318 -6.526 4.002 1.00 94.62 123 ASP A N 1
ATOM 971 C CA . ASP A 1 123 ? -4.135 -6.337 2.568 1.00 94.62 123 ASP A CA 1
ATOM 972 C C . ASP A 1 123 ? -3.112 -5.226 2.317 1.00 94.62 123 ASP A C 1
ATOM 974 O O . ASP A 1 123 ? -3.114 -4.194 3.000 1.00 94.62 123 ASP A O 1
ATOM 978 N N . PHE A 1 124 ? -2.248 -5.442 1.331 1.00 96.06 124 PHE A N 1
ATOM 979 C CA . PHE A 1 124 ? -1.298 -4.456 0.839 1.00 96.06 124 PHE A CA 1
ATOM 980 C C . PHE A 1 124 ? -1.222 -4.559 -0.680 1.00 96.06 124 PHE A C 1
ATOM 982 O O . PHE A 1 124 ? -0.835 -5.587 -1.236 1.00 96.06 124 PHE A O 1
ATOM 989 N N . SER A 1 125 ? -1.576 -3.471 -1.358 1.00 94.69 125 SER A N 1
ATOM 990 C CA . SER A 1 125 ? -1.595 -3.414 -2.814 1.00 94.69 125 SER A CA 1
ATOM 991 C C . SER A 1 125 ? -0.928 -2.141 -3.302 1.00 94.69 125 SER A C 1
ATOM 993 O O . SER A 1 125 ? -1.186 -1.055 -2.785 1.00 94.69 125 SER A O 1
ATOM 995 N N . VAL A 1 126 ? -0.082 -2.282 -4.319 1.00 95.75 126 VAL A N 1
ATOM 996 C CA . VAL A 1 126 ? 0.557 -1.169 -5.019 1.00 95.75 126 VAL A CA 1
ATOM 997 C C . VAL A 1 126 ? 0.290 -1.351 -6.500 1.00 95.75 126 VAL A C 1
ATOM 999 O O . VAL A 1 126 ? 0.695 -2.358 -7.086 1.00 95.75 126 VAL A O 1
ATOM 1002 N N . LYS A 1 127 ? -0.403 -0.386 -7.099 1.00 95.50 127 LYS A N 1
ATOM 1003 C CA . LYS A 1 127 ? -0.782 -0.431 -8.511 1.00 95.50 127 LYS A CA 1
ATOM 1004 C C . LYS A 1 127 ? -0.429 0.871 -9.206 1.00 95.50 127 LYS A C 1
ATOM 1006 O O . LYS A 1 127 ? -0.562 1.943 -8.633 1.00 95.50 127 LYS A O 1
ATOM 1011 N N . LEU A 1 128 ? 0.006 0.784 -10.452 1.00 94.62 128 LEU A N 1
ATOM 1012 C CA . LEU A 1 128 ? 0.106 1.917 -11.348 1.00 94.62 128 LEU A CA 1
ATOM 1013 C C . LEU A 1 128 ? -1.301 2.440 -11.632 1.00 94.62 128 LEU A C 1
ATOM 1015 O O . LEU A 1 128 ? -2.213 1.680 -11.977 1.00 94.62 128 LEU A O 1
ATOM 1019 N N . ASN A 1 129 ? -1.463 3.746 -11.466 1.00 93.88 129 ASN A N 1
ATOM 1020 C CA . ASN A 1 129 ? -2.722 4.406 -11.727 1.00 93.88 129 ASN A CA 1
ATOM 1021 C C . ASN A 1 129 ? -3.080 4.290 -13.215 1.00 93.88 129 ASN A C 1
ATOM 1023 O O . ASN A 1 129 ? -2.223 4.452 -14.087 1.00 93.88 129 ASN A O 1
ATOM 1027 N N . LYS A 1 130 ? -4.359 4.037 -13.496 1.00 89.69 130 LYS A N 1
ATOM 1028 C CA . LYS A 1 130 ? -4.873 3.810 -14.851 1.00 89.69 130 LYS A CA 1
ATOM 1029 C C . LYS A 1 130 ? -4.577 4.959 -15.819 1.00 89.69 130 LYS A C 1
ATOM 1031 O O . LYS A 1 130 ? -4.372 4.725 -17.000 1.00 89.69 130 LYS A O 1
ATOM 1036 N N . ASP A 1 131 ? -4.512 6.195 -15.320 1.00 90.50 131 ASP A N 1
ATOM 1037 C CA . ASP A 1 131 ? -4.308 7.380 -16.158 1.00 90.50 131 ASP A CA 1
ATOM 1038 C C . ASP A 1 131 ? -2.831 7.540 -16.579 1.00 90.50 131 ASP A C 1
ATOM 1040 O O . ASP A 1 131 ? -2.493 8.402 -17.388 1.00 90.50 131 ASP A O 1
ATOM 1044 N N . MET A 1 132 ? -1.935 6.708 -16.036 1.00 91.75 132 MET A N 1
ATOM 1045 C CA . MET A 1 132 ? -0.488 6.763 -16.270 1.00 91.75 132 MET A CA 1
ATOM 1046 C C . MET A 1 132 ? -0.014 5.764 -17.323 1.00 91.75 132 MET A C 1
ATOM 1048 O O . MET A 1 132 ? 1.175 5.749 -17.647 1.00 91.75 132 MET A O 1
ATOM 1052 N N . ILE A 1 133 ? -0.907 4.914 -17.831 1.00 91.81 133 ILE A N 1
ATOM 1053 C CA . ILE A 1 133 ? -0.579 3.848 -18.772 1.00 91.81 133 ILE A CA 1
ATOM 1054 C C . ILE A 1 133 ? -1.747 3.597 -19.728 1.00 91.81 133 ILE A C 1
ATOM 1056 O O . ILE A 1 133 ? -2.898 3.552 -19.316 1.00 91.81 133 ILE A O 1
ATOM 1060 N N . SER A 1 134 ? -1.453 3.416 -21.014 1.00 91.00 134 SER A N 1
ATOM 1061 C CA . SER A 1 134 ? -2.436 2.975 -22.009 1.00 91.00 134 SER A CA 1
ATOM 1062 C C . SER A 1 134 ? -2.003 1.640 -22.580 1.00 91.00 134 SER A C 1
ATOM 1064 O O . SER A 1 134 ? -0.860 1.489 -23.019 1.00 91.00 134 SER A O 1
ATOM 1066 N N . LEU A 1 135 ? -2.935 0.692 -22.579 1.00 91.38 135 LEU A N 1
ATOM 1067 C CA . LEU A 1 135 ? -2.723 -0.670 -23.033 1.00 91.38 135 LEU A CA 1
ATOM 1068 C C . LEU A 1 135 ? -3.770 -1.049 -24.074 1.00 91.38 135 LEU A C 1
ATOM 1070 O O . LEU A 1 135 ? -4.970 -0.916 -23.827 1.00 91.38 135 LEU A O 1
ATOM 1074 N N . THR A 1 136 ? -3.326 -1.635 -25.181 1.00 91.25 136 THR A N 1
ATOM 1075 C CA . THR A 1 136 ? -4.215 -2.253 -26.167 1.00 91.25 136 THR A CA 1
ATOM 1076 C C . THR A 1 136 ? -4.106 -3.763 -26.064 1.00 91.25 136 THR A C 1
ATOM 1078 O O . THR A 1 136 ? -3.017 -4.331 -26.158 1.00 91.25 136 THR A O 1
ATOM 1081 N N . ARG A 1 137 ? -5.238 -4.448 -25.887 1.00 90.19 137 ARG A N 1
ATOM 1082 C CA . ARG A 1 137 ? -5.248 -5.912 -25.815 1.00 90.19 137 ARG A CA 1
ATOM 1083 C C . ARG A 1 137 ? -4.725 -6.505 -27.123 1.00 90.19 137 ARG A C 1
ATOM 1085 O O . ARG A 1 137 ? -5.275 -6.230 -28.188 1.00 90.19 137 ARG A O 1
ATOM 1092 N N . LYS A 1 138 ? -3.679 -7.328 -27.030 1.00 90.25 138 LYS A N 1
ATOM 1093 C CA . LYS A 1 138 ? -3.072 -8.008 -28.179 1.00 90.25 138 LYS A CA 1
ATOM 1094 C C . LYS A 1 138 ? -3.724 -9.366 -28.410 1.00 90.25 138 LYS A C 1
ATOM 1096 O O . LYS A 1 138 ? -4.136 -9.676 -29.523 1.00 90.25 138 LYS A O 1
ATOM 1101 N N . ASP A 1 139 ? -3.830 -10.162 -27.351 1.00 90.44 139 ASP A N 1
ATOM 1102 C CA . ASP A 1 139 ? -4.443 -11.489 -27.362 1.00 90.44 139 ASP A CA 1
ATOM 1103 C C . ASP A 1 139 ? -5.114 -11.794 -26.010 1.00 90.44 139 ASP A C 1
ATOM 1105 O O . ASP A 1 139 ? -5.375 -10.897 -25.199 1.00 90.44 139 ASP A O 1
ATOM 1109 N N . SER A 1 140 ? -5.483 -13.054 -25.765 1.00 87.88 140 SER A N 1
ATOM 1110 C CA . SER A 1 140 ? -6.143 -13.432 -24.514 1.00 87.88 140 SER A CA 1
ATOM 1111 C C . SER A 1 140 ? -5.263 -13.208 -23.284 1.00 87.88 140 SER A C 1
ATOM 1113 O O . SER A 1 140 ? -5.828 -12.981 -22.216 1.00 87.88 140 SER A O 1
ATOM 1115 N N . ASN A 1 141 ? -3.935 -13.231 -23.445 1.00 90.56 141 ASN A N 1
ATOM 1116 C CA . ASN A 1 141 ? -2.964 -13.330 -22.356 1.00 90.56 141 ASN A CA 1
ATOM 1117 C C . ASN A 1 141 ? -1.988 -12.147 -22.303 1.00 90.56 141 ASN A C 1
ATOM 1119 O O . ASN A 1 141 ? -1.092 -12.139 -21.455 1.00 90.56 141 ASN A O 1
ATOM 1123 N N . SER A 1 142 ? -2.111 -11.173 -23.207 1.00 91.12 142 SER A N 1
ATOM 1124 C CA . SER A 1 142 ? -1.168 -10.069 -23.289 1.00 91.12 142 SER A CA 1
ATOM 1125 C C . SER A 1 142 ? -1.736 -8.773 -23.866 1.00 91.12 142 SER A C 1
ATOM 1127 O O . SER A 1 142 ? -2.728 -8.740 -24.605 1.00 91.12 142 SER A O 1
ATOM 1129 N N . PHE A 1 143 ? -1.051 -7.685 -23.527 1.00 91.50 143 PHE A N 1
ATOM 1130 C CA . PHE A 1 143 ? -1.341 -6.319 -23.937 1.00 91.50 143 PHE A CA 1
ATOM 1131 C C . PHE A 1 143 ? -0.115 -5.688 -24.597 1.00 91.50 143 PHE A C 1
ATOM 1133 O O . PHE A 1 143 ? 1.012 -5.937 -24.179 1.00 91.50 143 PHE A O 1
ATOM 1140 N N . ASN A 1 144 ? -0.335 -4.852 -25.605 1.00 91.12 144 ASN A N 1
ATOM 1141 C CA . ASN A 1 144 ? 0.679 -3.936 -26.111 1.00 91.12 144 ASN A CA 1
ATOM 1142 C C . ASN A 1 144 ? 0.688 -2.673 -25.251 1.00 91.12 144 ASN A C 1
ATOM 1144 O O . ASN A 1 144 ? -0.375 -2.173 -24.874 1.00 91.12 144 ASN A O 1
ATOM 1148 N N . LEU A 1 145 ? 1.883 -2.162 -24.967 1.00 90.75 145 LEU A N 1
ATOM 1149 C CA . LEU A 1 145 ? 2.062 -0.880 -24.300 1.00 90.75 145 LEU A CA 1
ATOM 1150 C C . LEU A 1 145 ? 2.017 0.260 -25.322 1.00 90.75 145 LEU A C 1
ATOM 1152 O O . LEU A 1 145 ? 2.939 0.404 -26.120 1.00 90.75 145 LEU A O 1
ATOM 1156 N N . ASP A 1 146 ? 0.979 1.092 -25.265 1.00 90.06 146 ASP A N 1
ATOM 1157 C CA . ASP A 1 146 ? 0.846 2.244 -26.168 1.00 90.06 146 ASP A CA 1
ATOM 1158 C C . ASP A 1 146 ? 1.457 3.510 -25.558 1.00 90.06 146 ASP A C 1
ATOM 1160 O O . ASP A 1 146 ? 2.045 4.342 -26.250 1.00 90.06 146 ASP A O 1
ATOM 1164 N N . TYR A 1 147 ? 1.308 3.664 -24.242 1.00 90.62 147 TYR A N 1
ATOM 1165 C CA . TYR A 1 147 ? 1.765 4.834 -23.505 1.00 90.62 147 TYR A CA 1
ATOM 1166 C C . TYR A 1 147 ? 2.106 4.467 -22.066 1.00 90.62 147 TYR A C 1
ATOM 1168 O O . TYR A 1 147 ? 1.388 3.695 -21.437 1.00 90.62 147 TYR A O 1
ATOM 1176 N N . VAL A 1 148 ? 3.154 5.084 -21.529 1.00 92.38 148 VAL A N 1
ATOM 1177 C CA . VAL A 1 148 ? 3.436 5.140 -20.094 1.00 92.38 148 VAL A CA 1
ATOM 1178 C C . VAL A 1 148 ? 3.934 6.541 -19.757 1.00 92.38 148 VAL A C 1
ATOM 1180 O O . VAL A 1 148 ? 4.693 7.134 -20.527 1.00 92.38 148 VAL A O 1
ATOM 1183 N N . SER A 1 149 ? 3.483 7.089 -18.633 1.00 92.81 149 SER A N 1
ATOM 1184 C CA . SER A 1 149 ? 3.913 8.403 -18.162 1.00 92.81 149 SER A CA 1
ATOM 1185 C C . SER A 1 149 ? 5.381 8.386 -17.736 1.00 92.81 149 SER A C 1
ATOM 1187 O O . SER A 1 149 ? 5.823 7.494 -17.012 1.00 92.81 149 SER A O 1
ATOM 1189 N N . ASP A 1 150 ? 6.114 9.437 -18.109 1.00 92.69 150 ASP A N 1
ATOM 1190 C CA . ASP A 1 150 ? 7.467 9.695 -17.608 1.00 92.69 150 ASP A CA 1
ATOM 1191 C C . ASP A 1 150 ? 7.469 9.995 -16.097 1.00 92.69 150 ASP A C 1
ATOM 1193 O O . ASP 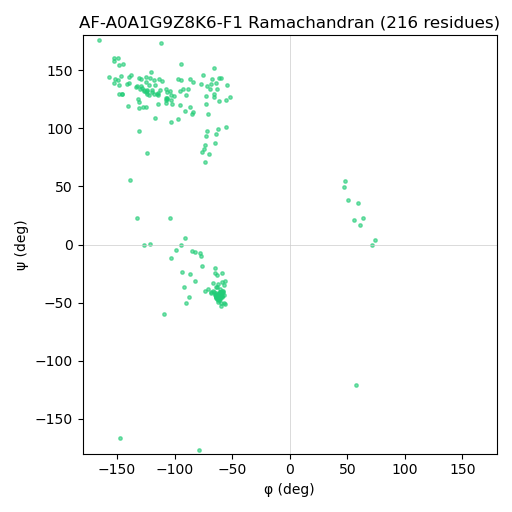A 1 150 ? 8.507 9.853 -15.456 1.00 92.69 150 ASP A O 1
ATOM 1197 N N . TYR A 1 151 ? 6.325 10.389 -15.529 1.00 94.38 151 TYR A N 1
ATOM 1198 C CA . TYR A 1 151 ? 6.109 10.658 -14.105 1.00 94.38 151 TYR A CA 1
ATOM 1199 C C . TYR A 1 151 ? 4.941 9.793 -13.610 1.00 94.38 151 TYR A C 1
ATOM 1201 O O . TYR A 1 151 ? 3.799 10.265 -13.570 1.00 94.38 151 TYR A O 1
ATOM 1209 N N . PRO A 1 152 ? 5.172 8.496 -13.341 1.00 93.31 152 PRO A N 1
ATOM 1210 C CA . PRO A 1 152 ? 4.102 7.584 -12.972 1.00 93.31 152 PRO A CA 1
ATOM 1211 C C . PRO A 1 152 ? 3.478 7.961 -11.625 1.00 93.31 152 PRO A C 1
ATOM 1213 O O . PRO A 1 152 ? 4.122 8.511 -10.731 1.00 93.31 152 PRO A O 1
ATOM 1216 N N . MET A 1 153 ? 2.205 7.615 -11.477 1.00 95.19 153 MET A N 1
ATOM 1217 C CA . MET A 1 153 ? 1.457 7.717 -10.231 1.00 95.19 153 MET A CA 1
ATOM 1218 C C . MET A 1 153 ? 1.091 6.319 -9.752 1.00 95.19 153 MET A C 1
ATOM 1220 O O . MET A 1 153 ? 0.545 5.535 -10.526 1.00 95.19 153 MET A O 1
ATOM 1224 N N . LEU A 1 154 ? 1.397 6.010 -8.494 1.00 95.94 154 LEU A N 1
ATOM 1225 C CA . LEU A 1 154 ? 1.056 4.737 -7.867 1.00 95.94 154 LEU A CA 1
ATOM 1226 C C . LEU A 1 154 ? -0.068 4.921 -6.854 1.00 95.94 154 LEU A C 1
ATOM 1228 O O . LEU A 1 154 ? -0.003 5.811 -6.008 1.00 95.94 154 LEU A O 1
ATOM 1232 N N . ASP A 1 155 ? -1.052 4.036 -6.918 1.00 96.25 155 ASP A N 1
ATOM 1233 C CA . ASP A 1 155 ? -2.109 3.870 -5.934 1.00 96.25 155 ASP A CA 1
ATOM 1234 C C . ASP A 1 155 ? -1.652 2.824 -4.910 1.00 96.25 155 ASP A C 1
ATOM 1236 O O . ASP A 1 155 ? -1.443 1.653 -5.245 1.00 96.25 155 ASP A O 1
ATOM 1240 N N . ILE A 1 156 ? -1.469 3.254 -3.661 1.00 96.31 156 ILE A N 1
ATOM 1241 C CA . ILE A 1 156 ? -1.065 2.400 -2.542 1.00 96.31 156 ILE A CA 1
ATOM 1242 C C . ILE A 1 156 ? -2.272 2.203 -1.633 1.00 96.31 156 ILE A C 1
ATOM 1244 O O . ILE A 1 156 ? -2.820 3.162 -1.087 1.00 96.31 156 ILE A O 1
ATOM 1248 N N . THR A 1 157 ? -2.658 0.945 -1.437 1.00 97.06 157 THR A N 1
ATOM 1249 C CA . THR A 1 157 ? -3.726 0.533 -0.525 1.00 97.06 157 THR A CA 1
ATOM 1250 C C . THR A 1 157 ? -3.149 -0.293 0.614 1.00 97.06 157 THR A C 1
ATOM 1252 O O . THR A 1 157 ? -2.406 -1.244 0.382 1.00 97.06 157 THR A O 1
ATOM 1255 N N . ILE A 1 158 ? -3.505 0.067 1.848 1.00 97.38 158 ILE A N 1
ATOM 1256 C CA . ILE A 1 158 ? -3.114 -0.658 3.059 1.00 97.38 158 ILE A CA 1
ATOM 1257 C C . ILE A 1 158 ? -4.365 -0.887 3.905 1.00 97.38 158 ILE A C 1
ATOM 1259 O O . ILE A 1 158 ? -5.032 0.074 4.304 1.00 97.38 158 ILE A O 1
ATOM 1263 N N . SER A 1 159 ? -4.666 -2.147 4.208 1.00 96.88 159 SER A N 1
ATOM 1264 C CA . SER A 1 159 ? -5.752 -2.543 5.107 1.00 96.88 159 SER A CA 1
ATOM 1265 C C . SER A 1 159 ? -5.202 -3.185 6.368 1.00 96.88 159 SER A C 1
ATOM 1267 O O . SER A 1 159 ? -4.220 -3.923 6.342 1.00 96.88 159 SER A O 1
ATOM 1269 N N . SER A 1 160 ? -5.832 -2.907 7.504 1.00 96.81 160 SER A N 1
ATOM 1270 C CA . SER A 1 160 ? -5.436 -3.489 8.776 1.00 96.81 160 SER A CA 1
ATOM 1271 C C . SER A 1 160 ? -6.618 -3.727 9.698 1.00 96.81 160 SER A C 1
ATOM 1273 O O . SER A 1 160 ? -7.552 -2.923 9.774 1.00 96.81 160 SER A O 1
ATOM 1275 N N . LYS A 1 161 ? -6.531 -4.818 10.464 1.00 95.19 161 LYS A N 1
ATOM 1276 C CA . LYS A 1 161 ? -7.567 -5.256 11.392 1.00 95.19 161 LYS A CA 1
ATOM 1277 C C . LYS A 1 161 ? -7.019 -5.409 12.803 1.00 95.19 161 LYS A C 1
ATOM 1279 O O . LYS A 1 161 ? -5.994 -6.035 13.028 1.00 95.19 161 LYS A O 1
ATOM 1284 N N . LEU A 1 162 ? -7.731 -4.861 13.784 1.00 93.81 162 LEU A N 1
ATOM 1285 C CA . LEU A 1 162 ? -7.393 -4.992 15.198 1.00 93.81 162 LEU A CA 1
ATOM 1286 C C . LEU A 1 162 ? -8.665 -5.057 16.041 1.00 93.81 162 LEU A C 1
ATOM 1288 O O . LEU A 1 162 ? -9.546 -4.209 15.926 1.00 93.81 162 LEU A O 1
ATOM 1292 N N . SER A 1 163 ? -8.764 -6.053 16.930 1.00 90.62 163 SER A N 1
ATOM 1293 C CA . SER A 1 163 ? -9.904 -6.208 17.858 1.00 90.62 163 SER A CA 1
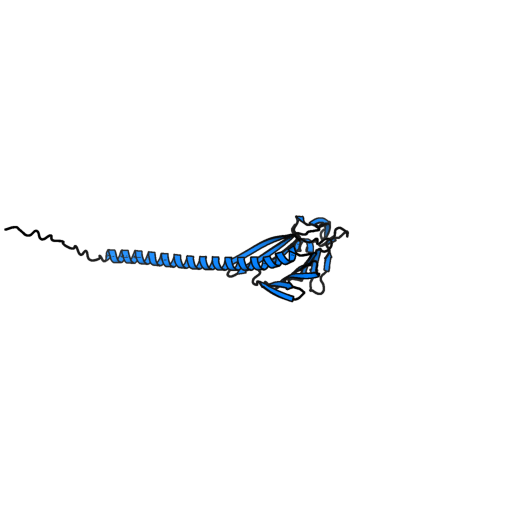ATOM 1294 C C . SER A 1 163 ? -11.284 -6.147 17.171 1.00 90.62 163 SER A C 1
ATOM 1296 O O . SER A 1 163 ? -12.225 -5.547 17.693 1.00 90.62 163 SER A O 1
ATOM 1298 N N . GLY A 1 164 ? -11.397 -6.733 15.974 1.00 88.62 164 GLY A N 1
ATOM 1299 C CA . GLY A 1 164 ? -12.633 -6.755 15.182 1.00 88.62 164 GLY A CA 1
ATOM 1300 C C . GLY A 1 164 ? -13.007 -5.425 14.515 1.00 88.62 164 GLY A C 1
ATOM 1301 O O . GLY A 1 164 ? -14.068 -5.348 13.905 1.00 88.62 164 GLY A O 1
ATOM 1302 N N . GLN A 1 165 ? -12.175 -4.384 14.628 1.00 91.88 165 GLN A N 1
ATOM 1303 C CA . GLN A 1 165 ? -12.252 -3.200 13.771 1.00 91.88 165 GLN A CA 1
ATOM 1304 C C . GLN A 1 165 ? -11.289 -3.366 12.604 1.00 91.88 165 GLN A C 1
ATOM 1306 O O . GLN A 1 165 ? -10.188 -3.876 12.789 1.00 91.88 165 GLN A O 1
ATOM 1311 N N . GLU A 1 166 ? -11.700 -2.914 11.431 1.00 94.56 166 GLU A N 1
ATOM 1312 C CA . GLU A 1 166 ? -10.895 -2.928 10.218 1.00 94.56 166 GLU A CA 1
ATOM 1313 C C . GLU A 1 166 ? -10.907 -1.537 9.600 1.00 94.56 166 GLU A C 1
ATOM 1315 O O . GLU A 1 166 ? -11.912 -0.818 9.670 1.00 94.56 166 GLU A O 1
ATOM 1320 N N . ARG A 1 167 ? -9.762 -1.144 9.054 1.00 95.12 167 ARG A N 1
ATOM 1321 C CA . ARG A 1 167 ? -9.579 0.122 8.359 1.00 95.12 167 ARG A CA 1
ATOM 1322 C C . ARG A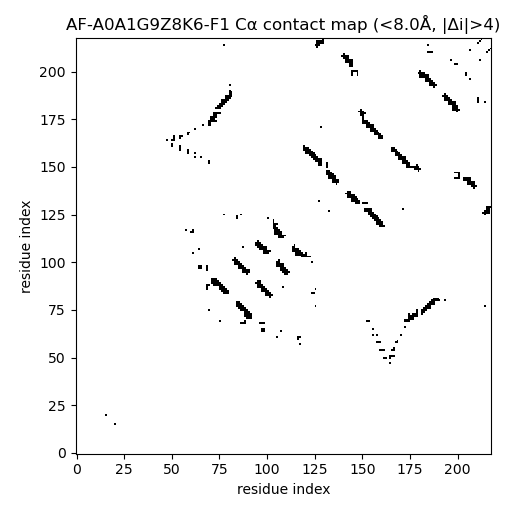 1 167 ? -8.720 -0.101 7.132 1.00 95.12 167 ARG A C 1
ATOM 1324 O O . ARG A 1 167 ? -7.762 -0.863 7.183 1.00 95.12 167 ARG A O 1
ATOM 1331 N N . THR A 1 168 ? -9.053 0.634 6.085 1.00 96.75 168 THR A N 1
ATOM 1332 C CA . THR A 1 168 ? -8.318 0.663 4.826 1.00 96.75 168 THR A CA 1
ATOM 1333 C C . THR A 1 168 ? -8.026 2.110 4.488 1.00 96.75 168 THR A C 1
ATOM 1335 O O . THR A 1 168 ? -8.909 2.965 4.599 1.00 96.75 168 THR A O 1
ATOM 1338 N N . ILE A 1 169 ? -6.793 2.375 4.082 1.00 96.94 169 ILE A N 1
ATOM 1339 C CA . ILE A 1 169 ? -6.372 3.647 3.512 1.00 96.94 169 ILE A CA 1
ATOM 1340 C C . ILE A 1 169 ? -5.915 3.398 2.076 1.00 96.94 169 ILE A C 1
ATOM 1342 O O . ILE A 1 169 ? -5.238 2.411 1.800 1.00 96.94 169 ILE A O 1
ATOM 1346 N N . ASN A 1 170 ? -6.302 4.284 1.166 1.00 96.75 170 ASN A N 1
ATOM 1347 C CA . ASN A 1 170 ? -5.851 4.281 -0.219 1.00 96.75 170 ASN A CA 1
ATOM 1348 C C . ASN A 1 170 ? -5.409 5.705 -0.568 1.00 96.75 170 ASN A C 1
ATOM 1350 O O . ASN A 1 170 ? -6.173 6.649 -0.341 1.00 96.75 170 ASN A O 1
ATOM 1354 N N . LYS A 1 171 ? -4.177 5.864 -1.054 1.00 96.56 171 LYS A N 1
ATOM 1355 C CA . LYS A 1 171 ? -3.634 7.151 -1.507 1.00 96.56 171 LYS A CA 1
ATOM 1356 C C . LYS A 1 171 ? -2.852 6.960 -2.802 1.00 96.56 171 LYS A C 1
ATOM 1358 O O . LYS A 1 171 ? -2.176 5.951 -2.986 1.00 96.56 171 LYS A O 1
ATOM 1363 N N . SER A 1 172 ? -2.923 7.971 -3.658 1.00 96.38 172 SER A N 1
ATOM 1364 C CA . SER A 1 172 ? -2.185 8.041 -4.916 1.00 96.38 172 SER A CA 1
ATOM 1365 C C . SER A 1 172 ? -1.008 8.999 -4.773 1.00 96.38 172 SER A C 1
ATOM 1367 O O . SER A 1 172 ? -1.187 10.127 -4.307 1.00 96.38 172 SER A O 1
ATOM 1369 N N . PHE A 1 173 ? 0.179 8.580 -5.205 1.00 96.12 173 PHE A N 1
ATOM 1370 C CA . PHE A 1 173 ? 1.388 9.404 -5.183 1.00 96.12 173 PHE A CA 1
ATOM 1371 C C . PHE A 1 173 ? 2.021 9.446 -6.562 1.00 96.12 173 PHE A C 1
ATOM 1373 O O . PHE A 1 173 ? 2.201 8.405 -7.186 1.00 96.12 173 PHE A O 1
ATOM 1380 N N . SER A 1 174 ? 2.366 10.638 -7.036 1.00 94.81 174 SER A N 1
ATOM 1381 C CA . SER A 1 174 ? 3.106 10.836 -8.283 1.00 94.81 174 SER A CA 1
ATOM 1382 C C . SER A 1 174 ? 4.590 11.022 -8.002 1.00 94.81 174 SER A C 1
ATOM 1384 O O . SER A 1 174 ? 4.978 11.651 -7.014 1.00 94.81 174 SER A O 1
ATOM 1386 N N . THR A 1 175 ? 5.439 10.475 -8.866 1.00 95.50 175 THR A N 1
ATOM 1387 C CA . THR A 1 175 ? 6.881 10.698 -8.755 1.00 95.50 175 THR A CA 1
ATOM 1388 C C . THR A 1 175 ? 7.214 12.160 -9.055 1.00 95.50 175 THR A C 1
ATOM 1390 O O . THR A 1 175 ? 6.635 12.781 -9.948 1.00 95.50 175 THR A O 1
ATOM 1393 N N . ARG A 1 176 ? 8.180 12.733 -8.327 1.00 94.38 176 ARG A N 1
ATOM 1394 C CA . ARG A 1 176 ? 8.721 14.069 -8.647 1.00 94.38 176 ARG A CA 1
ATOM 1395 C C . ARG A 1 176 ? 9.783 14.003 -9.735 1.00 94.38 176 ARG A C 1
ATOM 1397 O O . ARG A 1 176 ? 9.935 14.945 -10.507 1.00 94.38 176 ARG A O 1
ATOM 1404 N N . ASN A 1 177 ? 10.517 12.894 -9.779 1.00 92.62 177 ASN A N 1
ATOM 1405 C CA . ASN A 1 177 ? 11.537 12.634 -10.782 1.00 92.62 177 ASN A CA 1
ATOM 1406 C C . ASN A 1 177 ? 10.949 11.819 -11.936 1.00 92.62 177 ASN A C 1
ATOM 1408 O O . ASN A 1 177 ? 9.964 11.091 -11.776 1.00 92.62 177 ASN A O 1
ATOM 1412 N N . SER A 1 178 ? 11.572 11.943 -13.107 1.00 91.50 178 SER A N 1
ATOM 1413 C CA . SER A 1 178 ? 11.193 11.134 -14.259 1.00 91.50 178 SER A CA 1
ATOM 1414 C C . SER A 1 178 ? 11.657 9.690 -14.062 1.00 91.50 178 SER A C 1
ATOM 1416 O O . SER A 1 178 ? 12.837 9.438 -13.817 1.00 91.50 178 SER A O 1
ATOM 1418 N N . CYS A 1 179 ? 10.727 8.751 -14.217 1.00 90.38 179 CYS A N 1
ATOM 1419 C CA . CYS A 1 179 ? 10.969 7.309 -14.251 1.00 90.38 179 CYS A CA 1
ATOM 1420 C C . CYS A 1 179 ? 10.902 6.752 -15.679 1.00 90.38 179 CYS A C 1
ATOM 1422 O O . CYS A 1 179 ? 10.649 5.558 -15.865 1.00 90.38 179 CYS A O 1
ATOM 1424 N N . LYS A 1 180 ? 11.119 7.601 -16.692 1.00 87.50 180 LYS A N 1
ATOM 1425 C CA . LYS A 1 180 ? 11.124 7.191 -18.096 1.00 87.50 180 LYS A CA 1
ATOM 1426 C C . LYS A 1 180 ? 12.051 5.999 -18.308 1.00 87.50 180 LYS A C 1
ATOM 1428 O O . LYS A 1 180 ? 13.218 6.040 -17.920 1.00 87.50 180 LYS A O 1
ATOM 1433 N N . ASP A 1 181 ? 11.513 4.943 -18.914 1.00 86.69 181 ASP A N 1
ATOM 1434 C CA . ASP A 1 181 ? 12.216 3.687 -19.194 1.00 86.69 181 ASP A CA 1
ATOM 1435 C C . ASP A 1 181 ? 12.827 3.016 -17.943 1.00 86.69 181 ASP A C 1
ATOM 1437 O O . ASP A 1 181 ? 13.754 2.212 -18.045 1.00 86.69 181 ASP A O 1
ATOM 1441 N N . LYS A 1 182 ? 12.327 3.345 -16.746 1.00 91.94 182 LYS A N 1
ATOM 1442 C CA . LYS A 1 182 ? 12.827 2.852 -15.452 1.00 91.94 182 LYS A CA 1
ATOM 1443 C C . LYS A 1 182 ? 11.709 2.360 -14.528 1.00 91.94 182 LYS A C 1
ATOM 1445 O O . LYS A 1 182 ? 11.883 2.297 -13.310 1.00 91.94 182 LYS A O 1
ATOM 1450 N N . LEU A 1 183 ? 10.571 1.997 -15.107 1.00 93.19 183 LEU A N 1
ATOM 1451 C CA . LEU A 1 183 ? 9.470 1.340 -14.418 1.00 93.19 183 LEU A CA 1
ATOM 1452 C C . LEU 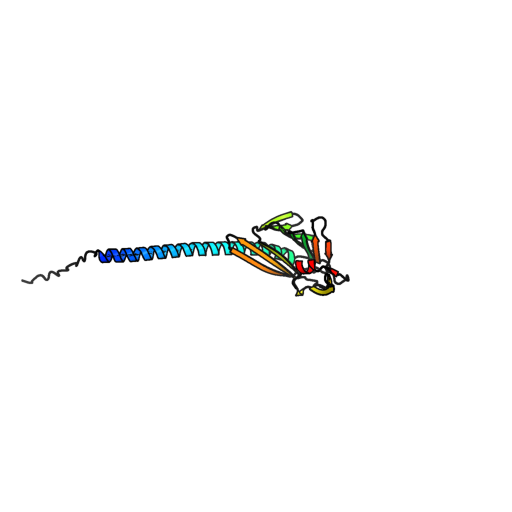A 1 183 ? 9.478 -0.146 -14.783 1.00 93.19 183 LEU A C 1
ATOM 1454 O O . LEU A 1 183 ? 9.532 -0.487 -15.961 1.00 93.19 183 LEU A O 1
ATOM 1458 N N . TYR A 1 184 ? 9.448 -1.024 -13.785 1.00 93.88 184 TYR A N 1
ATOM 1459 C CA . TYR A 1 184 ? 9.524 -2.472 -13.975 1.00 93.88 184 TYR A CA 1
ATOM 1460 C C . TYR A 1 184 ? 8.406 -3.160 -13.198 1.00 93.88 184 TYR A C 1
ATOM 1462 O O . TYR A 1 184 ? 8.196 -2.856 -12.023 1.00 93.88 184 TYR A O 1
ATOM 1470 N N . LEU A 1 185 ? 7.729 -4.103 -13.845 1.00 94.12 185 LEU A N 1
ATOM 1471 C CA . LEU A 1 185 ? 6.753 -5.002 -13.235 1.00 94.12 185 LEU A CA 1
ATOM 1472 C C . LEU A 1 185 ? 7.323 -6.416 -13.221 1.00 94.12 185 LEU A C 1
ATOM 1474 O O . LEU A 1 185 ? 7.948 -6.817 -14.199 1.00 94.12 185 LEU A O 1
ATOM 1478 N N . GLY A 1 186 ? 7.112 -7.177 -12.155 1.00 92.81 186 GLY A N 1
ATOM 1479 C CA . GLY A 1 186 ? 7.605 -8.548 -12.080 1.00 92.81 186 GLY A CA 1
ATOM 1480 C C . GLY A 1 186 ? 6.717 -9.473 -11.268 1.00 92.81 186 GLY A C 1
ATOM 1481 O O . GLY A 1 186 ? 5.989 -9.059 -10.369 1.00 92.81 186 GLY A O 1
ATOM 1482 N N . GLU A 1 187 ? 6.796 -10.753 -11.579 1.00 90.69 187 GLU A N 1
ATOM 1483 C CA . GLU A 1 187 ? 6.139 -11.816 -10.829 1.00 90.69 187 GLU A CA 1
ATOM 1484 C C . GLU A 1 187 ? 7.097 -13.005 -10.795 1.00 90.69 187 GLU A C 1
ATOM 1486 O O . GLU A 1 187 ? 7.792 -13.283 -11.774 1.00 90.69 187 GLU A O 1
ATOM 1491 N N . GLY A 1 188 ? 7.200 -13.662 -9.646 1.00 85.06 188 GLY A N 1
ATOM 1492 C CA . GLY A 1 188 ? 8.126 -14.768 -9.449 1.00 85.06 188 GLY A CA 1
ATOM 1493 C C . GLY A 1 188 ? 7.597 -15.790 -8.455 1.00 85.06 188 GLY A C 1
ATOM 1494 O O . GLY A 1 188 ? 6.735 -15.507 -7.624 1.00 85.06 188 GLY A O 1
ATOM 1495 N N . ASN A 1 189 ? 8.159 -16.994 -8.526 1.00 76.94 189 ASN A N 1
ATOM 1496 C CA . ASN A 1 189 ? 7.884 -18.062 -7.560 1.00 76.94 189 ASN A CA 1
ATOM 1497 C C . ASN A 1 189 ? 8.909 -18.073 -6.413 1.00 76.94 189 ASN A C 1
ATOM 1499 O O . ASN A 1 189 ? 8.628 -18.581 -5.332 1.00 76.94 189 ASN A O 1
ATOM 1503 N N . SER A 1 190 ? 10.103 -17.518 -6.649 1.00 71.50 190 SER A N 1
ATOM 1504 C CA . SER A 1 190 ? 11.157 -17.306 -5.653 1.00 71.50 190 SER A CA 1
ATOM 1505 C C . SER A 1 190 ? 11.906 -16.004 -5.945 1.00 71.50 190 SER A C 1
ATOM 1507 O O . SER A 1 190 ? 11.981 -15.582 -7.098 1.00 71.50 190 SER A O 1
ATOM 1509 N N . GLU A 1 191 ? 12.523 -15.388 -4.931 1.00 66.19 191 GLU A N 1
ATOM 1510 C CA . GLU A 1 191 ? 13.278 -14.129 -5.095 1.00 66.19 191 GLU A CA 1
ATOM 1511 C C . GLU A 1 191 ? 14.441 -14.243 -6.097 1.00 66.19 191 GLU A C 1
ATOM 1513 O O . GLU A 1 191 ? 14.854 -13.265 -6.713 1.00 66.19 191 GLU A O 1
ATOM 1518 N N . SER A 1 192 ? 14.951 -15.457 -6.298 1.00 66.19 192 SER A N 1
ATOM 1519 C CA . SER A 1 192 ? 16.024 -15.783 -7.238 1.00 66.19 192 SER A CA 1
ATOM 1520 C C . SER A 1 192 ? 15.570 -15.972 -8.693 1.00 66.19 192 SER A C 1
ATOM 1522 O O . SER A 1 192 ? 16.422 -16.147 -9.562 1.00 66.19 192 SER A O 1
ATOM 1524 N N . SER A 1 193 ? 14.262 -15.962 -8.975 1.00 72.12 193 SER A N 1
ATOM 1525 C CA . SER A 1 193 ? 13.690 -16.214 -10.308 1.00 72.12 193 SER A CA 1
ATOM 1526 C C . SER A 1 193 ? 12.531 -15.262 -10.626 1.00 72.12 193 SER A C 1
ATOM 1528 O O . SER A 1 193 ? 11.410 -15.682 -10.902 1.00 72.12 193 SER A O 1
ATOM 1530 N N . ILE A 1 194 ? 12.797 -13.956 -10.545 1.00 82.50 194 ILE A N 1
ATOM 1531 C CA . ILE A 1 194 ? 11.813 -12.925 -10.892 1.00 82.50 194 ILE A CA 1
ATOM 1532 C C . ILE A 1 194 ? 12.040 -12.482 -12.335 1.00 82.50 194 ILE A C 1
ATOM 1534 O O . ILE A 1 194 ? 13.095 -11.931 -12.661 1.00 82.50 194 ILE A O 1
ATOM 1538 N N . ASP A 1 195 ? 11.021 -12.663 -13.170 1.00 83.69 195 ASP A N 1
ATOM 1539 C CA . ASP A 1 195 ? 11.006 -12.115 -14.520 1.00 83.69 195 ASP A CA 1
ATOM 1540 C C . ASP A 1 195 ? 10.450 -10.690 -14.478 1.00 83.69 195 ASP A C 1
ATOM 1542 O O . ASP A 1 195 ? 9.309 -10.456 -14.077 1.00 83.69 195 ASP A O 1
ATOM 1546 N N . PHE A 1 196 ? 11.271 -9.723 -14.890 1.00 89.19 196 PHE A N 1
ATOM 1547 C CA . PHE A 1 196 ? 10.878 -8.319 -14.948 1.00 89.19 196 PHE A CA 1
ATOM 1548 C C . PHE A 1 196 ? 10.527 -7.897 -16.372 1.00 89.19 196 PHE A C 1
ATOM 1550 O O . PHE A 1 196 ? 11.334 -8.004 -17.296 1.00 89.19 196 PHE A O 1
ATOM 1557 N N . VAL A 1 197 ? 9.348 -7.304 -16.517 1.00 90.56 197 VAL A N 1
ATOM 1558 C CA . VAL A 1 197 ? 8.928 -6.547 -17.691 1.00 90.56 197 VAL A CA 1
ATOM 1559 C C . VAL A 1 197 ? 9.171 -5.071 -17.399 1.00 90.56 197 VAL A C 1
ATOM 1561 O O . VAL A 1 197 ? 8.488 -4.450 -16.584 1.00 90.56 197 VAL A O 1
ATOM 1564 N N . LYS A 1 198 ? 10.182 -4.500 -18.054 1.00 91.38 198 LYS A N 1
ATOM 1565 C CA . LYS A 1 198 ? 10.353 -3.045 -18.142 1.00 91.38 198 LYS A CA 1
ATOM 1566 C C . LYS A 1 198 ? 9.137 -2.469 -18.866 1.00 91.38 198 LYS A C 1
ATOM 1568 O O . LYS A 1 198 ? 8.667 -3.105 -19.793 1.00 91.38 198 LYS A O 1
ATOM 1573 N N . LEU A 1 199 ? 8.659 -1.294 -18.474 1.00 88.75 199 LEU A N 1
ATOM 1574 C CA . LEU A 1 199 ? 7.622 -0.544 -19.180 1.00 88.75 199 LEU A CA 1
ATOM 1575 C C . LEU A 1 199 ? 8.282 0.605 -19.945 1.00 88.75 199 LEU A C 1
ATOM 1577 O O . LEU A 1 199 ? 8.727 1.588 -19.352 1.00 88.75 199 LEU A O 1
ATOM 1581 N N . SER A 1 200 ? 8.389 0.456 -21.262 1.00 84.94 200 SER A N 1
ATOM 1582 C CA . SER A 1 200 ? 8.990 1.433 -22.168 1.00 84.94 200 SER A CA 1
ATOM 1583 C C . SER A 1 200 ? 8.277 1.422 -23.513 1.00 84.94 200 SER A C 1
ATOM 1585 O O . SER A 1 200 ? 8.150 0.380 -24.143 1.00 84.94 200 SER A O 1
ATOM 1587 N N . THR A 1 201 ? 7.881 2.598 -23.996 1.00 79.50 201 THR A N 1
ATOM 1588 C CA . THR A 1 201 ? 7.296 2.769 -25.338 1.00 79.50 201 THR A CA 1
ATOM 1589 C C . THR A 1 201 ? 8.339 2.739 -26.457 1.00 79.50 201 THR A C 1
ATOM 1591 O O . THR A 1 201 ? 7.984 2.690 -27.632 1.00 79.50 201 THR A O 1
ATOM 1594 N N . SER A 1 202 ? 9.634 2.778 -26.118 1.00 71.81 202 SER A N 1
ATOM 1595 C CA . SER A 1 202 ? 10.726 2.685 -27.099 1.00 71.81 202 SER A CA 1
ATOM 1596 C C . SER A 1 202 ? 10.955 1.258 -27.607 1.00 71.81 202 SER A C 1
ATOM 1598 O O . SER A 1 202 ? 11.550 1.049 -28.664 1.00 71.81 202 SER A O 1
ATOM 1600 N N . GLU A 1 203 ? 10.452 0.279 -26.864 1.00 66.38 203 GLU A N 1
ATOM 1601 C CA . GLU A 1 203 ? 10.516 -1.136 -27.173 1.00 66.38 203 GLU A CA 1
ATOM 1602 C C . GLU A 1 203 ? 9.077 -1.584 -27.462 1.00 66.38 203 GLU A C 1
ATOM 1604 O O . GLU A 1 203 ? 8.162 -1.222 -26.730 1.00 66.38 203 GLU A O 1
ATOM 1609 N N . ASN A 1 204 ? 8.834 -2.336 -28.538 1.00 68.56 204 ASN A N 1
ATOM 1610 C CA . ASN A 1 204 ? 7.487 -2.805 -28.890 1.00 68.56 204 ASN A CA 1
ATOM 1611 C C . ASN A 1 204 ? 7.067 -3.930 -27.916 1.00 68.56 204 ASN A C 1
ATOM 1613 O O . ASN A 1 204 ? 7.113 -5.117 -28.250 1.00 68.56 204 ASN A O 1
ATOM 1617 N N . GLN A 1 205 ? 6.796 -3.549 -26.666 1.00 79.31 205 GLN A N 1
ATOM 1618 C CA . GLN A 1 205 ? 6.698 -4.435 -25.514 1.00 79.31 205 GLN A CA 1
ATOM 1619 C C . GLN A 1 205 ? 5.305 -5.023 -25.352 1.00 79.31 205 GLN A C 1
ATOM 1621 O O . GLN A 1 205 ? 4.279 -4.371 -25.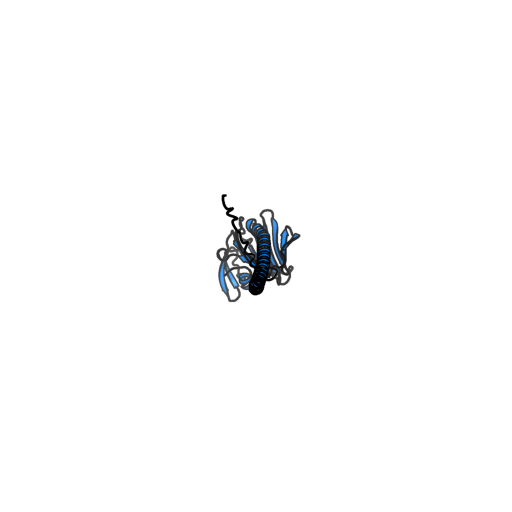552 1.00 79.31 205 GLN A O 1
ATOM 1626 N N . VAL A 1 206 ? 5.308 -6.286 -24.938 1.00 84.75 206 VAL A N 1
ATOM 1627 C CA . VAL A 1 206 ? 4.118 -7.082 -24.680 1.00 84.75 206 VAL A CA 1
ATOM 1628 C C . VAL A 1 206 ? 4.084 -7.387 -23.189 1.00 84.75 206 VAL A C 1
ATOM 1630 O O . VAL A 1 206 ? 5.016 -7.988 -22.659 1.00 84.75 206 VAL A O 1
ATOM 1633 N N . ILE A 1 207 ? 3.014 -6.971 -22.519 1.00 90.19 207 ILE A N 1
ATOM 1634 C CA . ILE A 1 207 ? 2.827 -7.127 -21.077 1.00 90.19 207 ILE A CA 1
ATOM 1635 C C . ILE A 1 207 ? 1.841 -8.279 -20.834 1.00 90.19 207 ILE A C 1
ATOM 1637 O O . ILE A 1 207 ? 0.724 -8.234 -21.361 1.00 90.19 207 ILE A O 1
ATOM 1641 N N . PRO A 1 208 ? 2.211 -9.307 -20.052 1.00 90.50 208 PRO A N 1
ATOM 1642 C CA . PRO A 1 208 ? 1.305 -10.382 -19.654 1.00 90.50 208 PRO A CA 1
ATOM 1643 C C . PRO A 1 208 ? 0.086 -9.878 -18.874 1.00 90.50 208 PRO A C 1
ATOM 1645 O O . PRO A 1 208 ? 0.209 -8.997 -18.023 1.00 90.50 208 PRO A O 1
ATOM 1648 N N . THR A 1 209 ? -1.081 -10.489 -19.092 1.00 90.25 209 THR A N 1
ATOM 1649 C CA . THR A 1 209 ? -2.321 -10.153 -18.367 1.00 90.25 209 THR A CA 1
ATOM 1650 C C . THR A 1 209 ? -2.173 -10.289 -16.848 1.00 90.25 209 THR A C 1
ATOM 1652 O O . THR A 1 209 ? -2.699 -9.447 -16.131 1.00 90.25 209 THR A O 1
ATOM 1655 N N . SER A 1 210 ? -1.396 -11.261 -16.347 1.00 89.94 210 SER A N 1
ATOM 1656 C CA . SER A 1 210 ? -1.178 -11.432 -14.898 1.00 89.94 210 SER A CA 1
ATOM 1657 C C . SER A 1 210 ? -0.521 -10.211 -14.243 1.00 89.94 210 SER A C 1
ATOM 1659 O O . SER A 1 210 ? -0.920 -9.804 -13.150 1.00 89.94 210 SER A O 1
ATOM 1661 N N . LEU A 1 211 ? 0.434 -9.572 -14.932 1.00 90.69 211 LEU A N 1
ATOM 1662 C CA . LEU A 1 211 ? 1.086 -8.351 -14.457 1.00 90.69 211 LEU A CA 1
ATOM 1663 C C . LEU A 1 211 ? 0.140 -7.152 -14.509 1.00 90.69 211 LEU A C 1
ATOM 1665 O O . LEU A 1 211 ? 0.147 -6.337 -13.588 1.00 90.69 211 LEU A O 1
ATOM 1669 N N . VAL A 1 212 ? -0.691 -7.055 -15.553 1.00 90.19 212 VAL A N 1
ATOM 1670 C CA . VAL A 1 212 ? -1.707 -5.998 -15.650 1.00 90.19 212 VAL A CA 1
ATOM 1671 C C . VAL A 1 212 ? -2.705 -6.124 -14.499 1.00 90.19 212 VAL A C 1
ATOM 1673 O O . VAL A 1 212 ? -2.915 -5.158 -13.778 1.00 90.19 212 VAL A O 1
ATOM 1676 N N . ASP A 1 213 ? -3.256 -7.312 -14.257 1.00 89.69 213 ASP A N 1
ATOM 1677 C CA . ASP A 1 213 ? -4.235 -7.531 -13.184 1.00 89.69 213 ASP A CA 1
ATOM 1678 C C . ASP A 1 213 ? -3.631 -7.284 -11.787 1.00 89.69 213 ASP A C 1
ATOM 1680 O O . ASP A 1 213 ? -4.283 -6.735 -10.886 1.00 89.69 213 ASP A O 1
ATOM 1684 N N . SER A 1 214 ? -2.358 -7.655 -11.607 1.00 88.94 214 SER A N 1
ATOM 1685 C CA . SER A 1 214 ? -1.645 -7.489 -10.340 1.00 88.94 214 SER A CA 1
ATOM 1686 C C . SER A 1 214 ? -1.248 -6.050 -10.037 1.00 88.94 214 SER A C 1
ATOM 1688 O O . SER A 1 214 ? -1.343 -5.650 -8.875 1.00 88.94 214 SER A O 1
ATOM 1690 N N . PHE A 1 215 ? -0.798 -5.291 -11.039 1.00 92.06 215 PHE A N 1
ATOM 1691 C CA . PHE A 1 215 ? -0.090 -4.025 -10.825 1.00 92.06 215 PHE A CA 1
ATOM 1692 C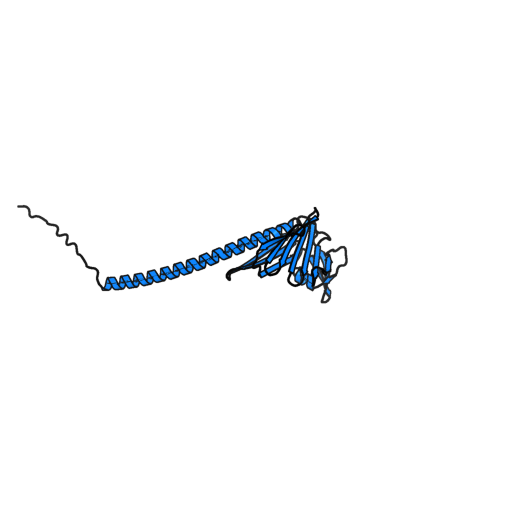 C . PHE A 1 215 ? -0.677 -2.832 -11.567 1.00 92.06 215 PHE A C 1
ATOM 1694 O O . PHE A 1 215 ? -0.132 -1.745 -11.429 1.00 92.06 215 PHE A O 1
ATOM 1701 N N . ILE A 1 216 ? -1.746 -2.976 -12.348 1.00 89.19 216 ILE A N 1
ATOM 1702 C CA . ILE A 1 216 ? -2.360 -1.861 -13.076 1.00 89.19 216 ILE A CA 1
ATOM 1703 C C . ILE A 1 216 ? -3.835 -1.788 -12.696 1.00 89.19 216 ILE A C 1
ATOM 1705 O O . ILE A 1 216 ? -4.551 -2.790 -12.685 1.00 89.19 216 ILE A O 1
ATOM 1709 N N . ASN A 1 217 ? -4.296 -0.589 -12.347 1.00 81.25 217 ASN A N 1
ATOM 1710 C CA . ASN A 1 217 ? -5.725 -0.349 -12.198 1.00 81.25 217 ASN A CA 1
ATOM 1711 C C . ASN A 1 217 ? -6.366 -0.309 -13.592 1.00 81.25 217 ASN A C 1
ATOM 1713 O O . ASN A 1 217 ? -5.958 0.491 -14.430 1.00 81.25 217 ASN A O 1
ATOM 1717 N N . GLN A 1 218 ? -7.330 -1.198 -13.840 1.00 67.12 218 GLN A N 1
ATOM 1718 C CA . GLN A 1 218 ? -8.167 -1.190 -15.046 1.00 67.12 218 GLN A CA 1
ATOM 1719 C C . GLN A 1 218 ? -9.375 -0.266 -14.860 1.00 67.12 218 GLN A C 1
ATOM 1721 O O . GLN A 1 218 ? -9.894 -0.184 -13.721 1.00 67.12 218 GLN A O 1
#

Sequence (218 aa):
MKENEKSKITQNNKGFSFVELIIALAISSIVLFALGVFVSQSVRSYRRSTVNAKLETKLDNAMAFGESCVLNASSIRLFKVGDLVYLLSYDSDNNQVGLKYENETLYYIFNQEESFIAENITDFSVKLNKDMISLTRKDSNSFNLDYVSDYPMLDITISSKLSGQERTINKSFSTRNSCKDKLYLGEGNSESSIDFVKLSTSENQVIPTSLVDSFINQ

Foldseek 3Di:
DDDDPPPPPPPPCPDQDPVNVVVVVVVVVVVVVVVVVVVVVVVVVVVLVVVVVVQVVLVVQLVVLVQVQQAQALFWEWEEAPPKTKIWGAGPVRWIWIWIDDDQFIWIDTNNDTDGRDGQWPDKAKAWEQVQWDWDDPDPWKTWTPGGHQWIKIWIKIWGDDPRDIDIDIDIHTYPHGNAQRYWYWYHNDPVDIDIDGRHPVDRDMGTPVRCVRHYDD

Organism: NCBI:txid28052

Secondary structure (DSSP, 8-state):
--------------PPPHHHHHHHHHHHHHHHHHHHHHHHHHHHHHHHHHHHHHHHHHHHHHHHHHHHHHHT-SEEEEEEETTEEEEEEE-TT--EEEEEEETTEEEEEETTEEEEEES-EEEEEEEE-GGGEEEEE-SSSEEEEEEE-SS-EEEEEEEEEETTEEEEEEEEEE-SS--TT-EEEEEESSTTSEEEEEE-TTS--EEEHHHHHHHB--

Radius of gyration: 32.94 Å; Cα contacts (8 Å, |Δi|>4): 410; chains: 1; bounding box: 75×60×109 Å

Solvent-accessible surface area (backbone atoms only — not comparable to full-atom values): 11792 Å² total; per-residue (Å²): 139,83,84,82,84,74,80,77,79,73,77,78,78,76,70,84,48,73,67,58,50,52,52,51,52,51,52,49,52,53,53,52,50,51,50,52,52,52,50,55,51,50,54,54,52,50,52,52,52,54,50,49,52,53,51,48,55,51,51,53,56,51,46,52,53,54,46,56,29,34,36,53,15,34,25,39,38,41,34,33,40,69,88,30,40,38,42,39,17,24,33,90,85,67,52,41,30,26,41,38,38,50,93,38,27,36,30,37,33,48,74,90,42,79,40,88,70,48,70,50,35,76,43,76,46,63,24,40,36,48,93,31,47,41,72,46,78,71,56,99,58,30,25,35,56,72,42,66,46,44,51,43,32,37,36,40,36,45,26,36,52,54,97,92,44,72,52,71,50,74,51,76,38,53,27,76,35,61,24,62,75,31,34,31,42,33,54,24,82,40,92,92,55,60,55,70,47,70,54,42,70,91,44,100,42,74,44,49,43,69,56,43,70,67,34,38,47,129

pLDDT: mean 88.57, std 12.02, range [38.66, 97.38]

InterPro domains:
  IPR012902 Prokaryotic N-terminal methylation site [PF07963] (12-35)
  IPR012902 Prokaryotic N-terminal methylation site [TIGR02532] (14-34)

Nearest PDB structures (foldseek):
  2byo-assembly1_A  TM=2.380E-01  e=7.887E-02  Mycobacterium tuberculosis H37Rv
  4yhc-assembly1_A  TM=2.240E-01  e=1.433E-01  Schizosaccharomyces pombe 972h-
  1l0q-assembly4_D  TM=2.482E-01  e=5.569E-01  Methanosarcina mazei S-6
  5grs-assembly1_A  TM=2.217E-01  e=6.920E-01  Schizosaccharomyces pombe 972h-
  7tj9-assembly1_B  TM=2.275E-01  e=1.839E+00  Homo sapiens